Protein AF-A0A973ML28-F1 (afdb_monomer_lite)

pLDDT: mean 75.56, std 15.88, range [33.5, 93.19]

Sequence (252 aa):
MPGTVGDGTNKPPRTLAEKLSRLREERAPEGGKVPSWEALAKEITEKTGVAISSAYLWELGTGRPGTNVSLNHLKAFSKFFGRRVSYFAEDEVAFEDDAQAQLALLEQLRRLGVRHIRLENVEGDASPETVTDLLGRLQTLDILRDADVREVALQVTRLTAEQRVALGNIARSPSLLDALPRTAGLLEAAAGLTDEQITSATRALGQVDVLEALQDEGVSQIARQCLELLPSSREAVLSMIGQLGRLEAGKA

Radius of gyration: 35.39 Å; chains: 1; bounding box: 100×53×95 Å

Secondary structure (DSSP, 8-state):
----------PPP-SHHHHHHHHHHTT--TTSPPPPHHHHHHHHHHHH-----HHHHHHHHHT-TT----HHHHHHHHHHHT--HHHH--TTHHHHHHHHHHHHHHHHHHHTTGGGS--TT--SS--HHHHHHHHHHHHHHHHTTSHHHHHHHHHHHTS-HHHHHHHHHHHT-HHHHHHHHHHHHHHHHHTT--HHHHHHHHHHHT-HHHHHHTT-HHHHHHHHHHHHS-HHHHHHHHHHHHHHHHHHHTT-

Foldseek 3Di:
DDDDDDPDPPDPDQALLSLLLVLQVVPADVVHDRDQLQRVQVQLCVQLVDHDHSVLSVCSNVVPPPNADALSNLVSCCRRSVHDSVSNDPPPRVVVNVVVVVVVVVVVCVVVVVPPPPPVPDDDDCDPVNVVVVVVVVVVVVQVVDPVSVVVVVVLVVDDPVVNVVVVVCVVDPVSVVCCVVCVVVVVVVVPDDPVRVVVVVVLVVDPVSVVLCVDPVSVVVVVVLVVDDPVVNVVVVVVVVVVVVVVVVVD

Structure (mmCIF, N/CA/C/O backbone):
data_AF-A0A973ML28-F1
#
_entry.id   AF-A0A973ML28-F1
#
loop_
_atom_site.group_PDB
_atom_site.id
_atom_site.type_symbol
_atom_site.label_atom_id
_atom_site.label_alt_id
_atom_site.label_comp_id
_atom_site.label_asym_id
_atom_site.label_entity_id
_atom_site.label_seq_id
_atom_site.pdbx_PDB_ins_code
_atom_site.Cartn_x
_atom_site.Cartn_y
_atom_site.Cartn_z
_atom_site.occupancy
_atom_site.B_iso_or_equiv
_atom_site.auth_seq_id
_atom_site.auth_comp_id
_atom_site.auth_asym_id
_atom_site.auth_atom_id
_atom_site.pdbx_PDB_model_num
ATOM 1 N N . MET A 1 1 ? 68.289 -20.020 -21.383 1.00 38.03 1 MET A N 1
ATOM 2 C CA . MET A 1 1 ? 67.788 -18.681 -21.011 1.00 38.03 1 MET A CA 1
ATOM 3 C C . MET A 1 1 ? 66.347 -18.572 -21.496 1.00 38.03 1 MET A C 1
ATOM 5 O O . MET A 1 1 ? 66.160 -18.552 -22.706 1.00 38.03 1 MET A O 1
ATOM 9 N N . PRO A 1 2 ? 65.349 -18.631 -20.600 1.00 43.75 2 PRO A N 1
ATOM 10 C CA . PRO A 1 2 ? 63.942 -18.393 -20.919 1.00 43.75 2 PRO A CA 1
ATOM 11 C C . PRO A 1 2 ? 63.498 -16.961 -20.546 1.00 43.75 2 PRO A C 1
ATOM 13 O O . PRO A 1 2 ? 64.091 -16.343 -19.666 1.00 43.75 2 PRO A O 1
ATOM 16 N N . GLY A 1 3 ? 62.434 -16.479 -21.196 1.00 33.50 3 GLY A N 1
ATOM 17 C CA . GLY A 1 3 ? 61.655 -15.275 -20.848 1.00 33.50 3 GLY A CA 1
ATOM 18 C C . GLY A 1 3 ? 60.951 -14.706 -22.096 1.00 33.50 3 GLY A C 1
ATOM 19 O O . GLY A 1 3 ? 61.627 -14.120 -22.931 1.00 33.50 3 GLY A O 1
ATOM 20 N N . THR A 1 4 ? 59.702 -15.074 -22.441 1.00 41.06 4 THR A N 1
ATOM 21 C CA . THR A 1 4 ? 58.399 -14.482 -22.004 1.00 41.06 4 THR A CA 1
ATOM 22 C C . THR A 1 4 ? 58.415 -12.946 -22.073 1.00 41.06 4 THR A C 1
ATOM 24 O O . THR A 1 4 ? 59.258 -12.348 -21.420 1.00 41.06 4 THR A O 1
ATOM 27 N N . VAL A 1 5 ? 57.582 -12.219 -22.831 1.00 42.94 5 VAL A N 1
ATOM 28 C CA . VAL A 1 5 ? 56.113 -11.988 -22.762 1.00 42.94 5 VAL A CA 1
ATOM 29 C C . VAL A 1 5 ? 55.816 -11.068 -23.985 1.00 42.94 5 VAL A C 1
ATOM 31 O O . VAL A 1 5 ? 56.618 -10.186 -24.257 1.00 42.94 5 VAL A O 1
ATOM 34 N N . GLY A 1 6 ? 54.831 -11.262 -24.871 1.00 39.09 6 GLY A N 1
ATOM 35 C CA . GLY A 1 6 ? 53.390 -11.161 -24.621 1.00 39.09 6 GLY A CA 1
ATOM 36 C C . GLY A 1 6 ? 52.891 -9.702 -24.618 1.00 39.09 6 GLY A C 1
ATOM 37 O O . GLY A 1 6 ? 52.378 -9.261 -23.598 1.00 39.09 6 GLY A O 1
ATOM 38 N N . ASP A 1 7 ? 53.037 -8.943 -25.714 1.00 35.22 7 ASP A N 1
ATOM 39 C CA . ASP A 1 7 ? 52.462 -7.586 -25.827 1.00 35.22 7 ASP A CA 1
ATOM 40 C C . ASP A 1 7 ? 50.968 -7.659 -26.198 1.00 35.22 7 ASP A C 1
ATOM 42 O O . ASP A 1 7 ? 50.555 -7.532 -27.351 1.00 35.22 7 ASP A O 1
ATOM 46 N N . GLY A 1 8 ? 50.155 -7.987 -25.192 1.00 38.31 8 GLY A N 1
ATOM 47 C CA . GLY A 1 8 ? 48.700 -7.928 -25.240 1.00 38.31 8 GLY A CA 1
ATOM 48 C C . GLY A 1 8 ? 48.227 -6.525 -24.882 1.00 38.31 8 GLY A C 1
ATOM 49 O O . GLY A 1 8 ? 48.130 -6.165 -23.709 1.00 38.31 8 GLY A O 1
ATOM 50 N N . THR A 1 9 ? 47.895 -5.738 -25.900 1.00 37.28 9 THR A N 1
ATOM 51 C CA . THR A 1 9 ? 47.249 -4.432 -25.761 1.00 37.28 9 THR A CA 1
ATOM 52 C C . THR A 1 9 ? 45.855 -4.584 -25.135 1.00 37.28 9 THR A C 1
ATOM 54 O O . THR A 1 9 ? 44.852 -4.781 -25.812 1.00 37.28 9 THR A O 1
ATOM 57 N N . ASN A 1 10 ? 45.768 -4.478 -23.808 1.00 41.12 10 ASN A N 1
ATOM 58 C CA . ASN A 1 10 ? 44.505 -4.466 -23.068 1.00 41.12 10 ASN A CA 1
ATOM 59 C C . ASN A 1 10 ? 43.784 -3.112 -23.239 1.00 41.12 10 ASN A C 1
ATOM 61 O O . ASN A 1 10 ? 43.724 -2.296 -22.318 1.00 41.12 10 ASN A O 1
ATOM 65 N N . LYS A 1 11 ? 43.267 -2.839 -24.444 1.00 43.50 11 LYS A N 1
ATOM 66 C CA . LYS A 1 11 ? 42.270 -1.784 -24.670 1.00 43.50 11 LYS A CA 1
ATOM 67 C C . LYS A 1 11 ? 40.879 -2.376 -24.400 1.00 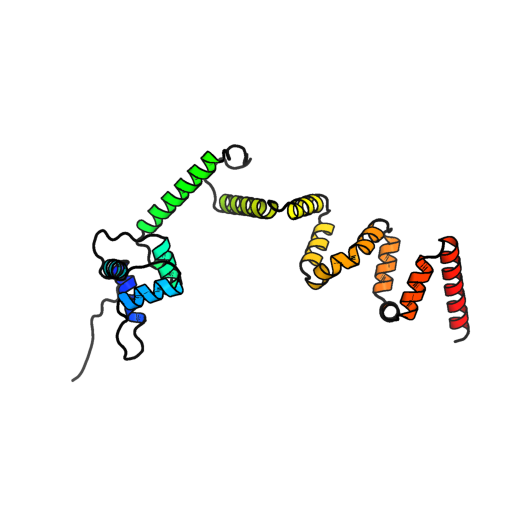43.50 11 LYS A C 1
ATOM 69 O O . LYS A 1 11 ? 40.589 -3.458 -24.907 1.00 43.50 11 LYS A O 1
ATOM 74 N N . PRO A 1 12 ? 40.006 -1.705 -23.626 1.00 47.81 12 PRO A N 1
ATOM 75 C CA . PRO A 1 12 ? 38.639 -2.179 -23.443 1.00 47.81 12 PRO A CA 1
ATOM 76 C C . PRO A 1 12 ? 37.923 -2.244 -24.806 1.00 47.81 12 PRO A C 1
ATOM 78 O O . PRO A 1 12 ? 38.108 -1.322 -25.609 1.00 47.81 12 PRO A O 1
ATOM 81 N N . PRO A 1 13 ? 37.130 -3.302 -25.075 1.00 54.34 13 PRO A N 1
ATOM 82 C CA . PRO A 1 13 ? 36.414 -3.462 -26.339 1.00 54.34 13 PRO A CA 1
ATOM 83 C C . PRO A 1 13 ? 35.467 -2.275 -26.545 1.00 54.34 13 PRO A C 1
ATOM 85 O O . PRO A 1 13 ? 34.675 -1.946 -25.657 1.00 54.34 13 PRO A O 1
ATOM 88 N N . ARG A 1 14 ? 35.592 -1.600 -27.689 1.00 68.00 14 ARG A N 1
ATOM 89 C CA . ARG A 1 14 ? 34.882 -0.350 -27.987 1.00 68.00 14 ARG A CA 1
ATOM 90 C C . ARG A 1 14 ? 33.576 -0.609 -28.728 1.00 68.00 14 ARG A C 1
ATOM 92 O O . ARG A 1 14 ? 32.589 0.050 -28.419 1.00 68.00 14 ARG A O 1
ATOM 99 N N . THR A 1 15 ? 33.553 -1.585 -29.632 1.00 80.88 15 THR A N 1
ATOM 100 C CA . THR A 1 15 ? 32.380 -1.871 -30.479 1.00 80.88 15 THR A CA 1
ATOM 101 C C . THR A 1 15 ? 31.481 -2.952 -29.885 1.00 80.88 15 THR A C 1
ATOM 103 O O . THR A 1 15 ? 31.921 -3.785 -29.083 1.00 80.88 15 THR A O 1
ATOM 106 N N . LEU A 1 16 ? 30.207 -2.976 -30.284 1.00 83.94 16 LEU A N 1
ATOM 107 C CA . LEU A 1 16 ? 29.268 -4.032 -29.894 1.00 83.94 16 LEU A CA 1
ATOM 108 C C . LEU A 1 16 ? 29.779 -5.425 -30.298 1.00 83.94 16 LEU A C 1
ATOM 110 O O . LEU A 1 16 ? 29.669 -6.374 -29.520 1.00 83.94 16 LEU A O 1
ATOM 114 N N . ALA A 1 17 ? 30.398 -5.533 -31.473 1.00 86.94 17 ALA A N 1
ATOM 115 C CA . ALA A 1 17 ? 30.975 -6.773 -31.984 1.00 86.94 17 ALA A CA 1
ATOM 116 C C . ALA A 1 17 ? 32.081 -7.329 -31.076 1.00 86.94 17 ALA A C 1
ATOM 118 O O . ALA A 1 17 ? 32.065 -8.509 -30.712 1.00 86.94 17 ALA A O 1
ATOM 119 N N . GLU A 1 18 ? 33.009 -6.470 -30.647 1.00 84.31 18 GLU A N 1
ATOM 120 C CA . GLU A 1 18 ? 34.095 -6.844 -29.735 1.00 84.31 18 GLU A CA 1
ATOM 121 C C . GLU A 1 18 ? 33.555 -7.254 -28.357 1.00 84.31 18 GLU A C 1
ATOM 123 O O . GLU A 1 18 ? 34.006 -8.241 -27.772 1.00 84.31 18 GLU A O 1
ATOM 128 N N . LYS A 1 19 ? 32.547 -6.533 -27.849 1.00 87.19 19 LYS A N 1
ATOM 129 C CA . LYS A 1 19 ? 31.897 -6.828 -26.564 1.00 87.19 19 LYS A CA 1
ATOM 130 C C . LYS A 1 19 ? 31.170 -8.177 -26.590 1.00 87.19 19 LYS A C 1
ATOM 132 O O . LYS A 1 19 ? 31.326 -8.970 -25.662 1.00 87.19 19 LYS A O 1
ATOM 137 N N . LEU A 1 20 ? 30.408 -8.465 -27.648 1.00 89.69 20 LEU A N 1
ATOM 138 C CA . LEU A 1 20 ? 29.700 -9.740 -27.812 1.00 89.69 20 LEU A CA 1
ATOM 139 C C . LEU A 1 20 ? 30.666 -10.910 -28.012 1.00 89.69 20 LEU A C 1
ATOM 141 O O . LEU A 1 20 ? 30.481 -11.965 -27.405 1.00 89.69 20 LEU A O 1
ATOM 145 N N . SER A 1 21 ? 31.712 -10.721 -28.819 1.00 88.56 21 SER A N 1
ATOM 146 C CA . SER A 1 21 ? 32.740 -11.742 -29.040 1.00 88.56 21 SER A CA 1
ATOM 147 C C . SER A 1 21 ? 33.460 -12.104 -27.744 1.00 88.56 21 SER A C 1
ATOM 149 O O . SER A 1 21 ? 33.555 -13.287 -27.416 1.00 88.56 21 SER A O 1
ATOM 151 N N . ARG A 1 22 ? 33.846 -11.103 -26.943 1.00 86.69 22 ARG A N 1
ATOM 152 C CA . ARG A 1 22 ? 34.451 -11.315 -25.624 1.00 86.69 22 ARG A CA 1
ATOM 153 C C . ARG A 1 22 ? 33.512 -12.033 -24.654 1.00 86.69 22 ARG A C 1
ATOM 155 O O . ARG A 1 22 ? 33.917 -12.987 -24.001 1.00 86.69 22 ARG A O 1
ATOM 162 N N . LEU A 1 23 ? 32.253 -11.604 -24.554 1.00 89.31 23 LEU A N 1
ATOM 163 C CA . LEU A 1 23 ? 31.281 -12.240 -23.654 1.00 89.31 23 LEU A CA 1
ATOM 164 C C . LEU A 1 23 ? 30.992 -13.696 -24.035 1.00 89.31 23 LEU A C 1
ATOM 166 O O . LEU A 1 23 ? 30.713 -14.519 -23.166 1.00 89.31 23 LEU A O 1
ATOM 170 N N . ARG A 1 24 ? 31.067 -14.027 -25.326 1.00 90.19 24 ARG A N 1
ATOM 171 C CA . ARG A 1 24 ? 30.982 -15.407 -25.807 1.00 90.19 24 ARG A CA 1
ATOM 172 C C . ARG A 1 24 ? 32.209 -16.226 -25.392 1.00 90.19 24 ARG A C 1
ATOM 174 O O . ARG A 1 24 ? 32.048 -17.372 -24.985 1.00 90.19 24 ARG A O 1
ATOM 181 N N . GLU A 1 25 ? 33.407 -15.652 -25.467 1.00 87.69 25 GLU A N 1
ATOM 182 C CA . GLU A 1 25 ? 34.655 -16.298 -25.030 1.00 87.69 25 GLU A CA 1
ATOM 183 C C . GLU A 1 25 ? 34.690 -16.543 -23.516 1.00 87.69 25 GLU A C 1
ATOM 185 O O . GLU A 1 25 ? 35.047 -17.638 -23.091 1.00 87.69 25 GLU A O 1
ATOM 190 N N . GLU A 1 26 ? 34.223 -15.586 -22.706 1.00 87.12 26 GLU A N 1
ATOM 191 C CA . GLU A 1 26 ? 34.094 -15.719 -21.242 1.00 87.12 26 GLU A CA 1
ATOM 192 C C . GLU A 1 26 ? 33.168 -16.879 -20.819 1.00 87.12 26 GLU A C 1
ATOM 194 O O . GLU A 1 26 ? 33.202 -17.315 -19.670 1.00 87.12 26 GLU A O 1
ATOM 199 N N . ARG A 1 27 ? 32.338 -17.394 -21.737 1.00 83.50 27 ARG A N 1
ATOM 200 C CA . ARG A 1 27 ? 31.455 -18.545 -21.505 1.00 83.50 27 ARG A CA 1
ATOM 201 C C . ARG A 1 27 ? 32.030 -19.885 -21.951 1.00 83.50 27 ARG A C 1
ATOM 203 O O . ARG A 1 27 ? 31.319 -20.887 -21.884 1.00 83.50 27 ARG A O 1
ATOM 210 N N . ALA A 1 28 ? 33.284 -19.937 -22.391 1.00 80.25 28 ALA A N 1
ATOM 211 C CA . ALA A 1 28 ? 33.949 -21.212 -22.605 1.00 80.25 28 ALA A CA 1
ATOM 212 C C . ALA A 1 28 ? 34.070 -21.964 -21.260 1.00 80.25 28 ALA A C 1
ATOM 214 O O . ALA A 1 28 ? 34.611 -21.408 -20.303 1.00 80.25 28 ALA A O 1
ATOM 215 N N . PRO A 1 29 ? 33.574 -23.211 -21.150 1.00 73.50 29 PRO A N 1
ATOM 216 C CA . PRO A 1 29 ? 33.825 -24.026 -19.965 1.00 73.50 29 PRO A CA 1
ATOM 217 C C . PRO A 1 29 ? 35.332 -24.298 -19.830 1.00 73.50 29 PRO A C 1
ATOM 219 O O . PRO A 1 29 ? 36.033 -24.342 -20.842 1.00 73.50 29 PRO A O 1
ATOM 222 N N . GLU A 1 30 ? 35.846 -24.480 -18.608 1.00 6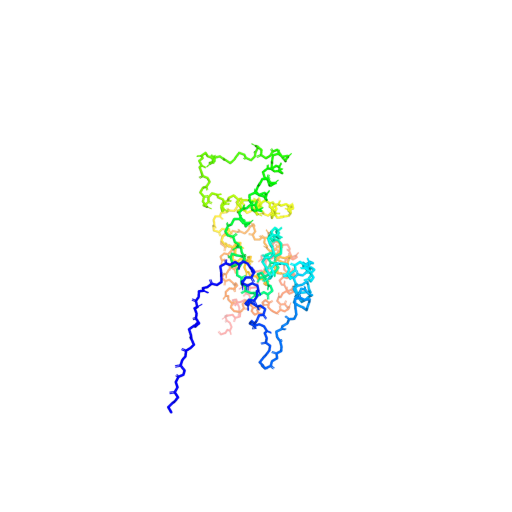4.75 30 GLU A N 1
ATOM 223 C CA . GLU A 1 30 ? 37.278 -24.740 -18.381 1.00 64.75 30 GLU A CA 1
ATOM 224 C C . GLU A 1 30 ? 37.754 -25.941 -19.221 1.00 64.75 30 GLU A C 1
ATOM 226 O O . GLU A 1 30 ? 37.281 -27.064 -19.057 1.00 64.75 30 GLU A O 1
ATOM 231 N N . GLY A 1 31 ? 38.659 -25.690 -20.175 1.00 63.94 31 GLY A N 1
ATOM 232 C CA . GLY A 1 31 ? 39.169 -26.702 -21.114 1.00 63.94 31 GLY A CA 1
ATOM 233 C C . GLY A 1 31 ? 38.238 -27.067 -22.284 1.00 63.94 31 GLY A C 1
ATOM 234 O O . GLY A 1 31 ? 38.564 -27.965 -23.061 1.00 63.94 31 GLY A O 1
ATOM 235 N N . GLY A 1 32 ? 37.094 -26.396 -22.436 1.00 73.56 32 GLY A N 1
ATOM 236 C CA . GLY A 1 32 ? 36.114 -26.633 -23.497 1.00 73.56 32 GLY A CA 1
ATOM 237 C C . GLY A 1 32 ? 36.162 -25.626 -24.651 1.00 73.56 32 GLY A C 1
ATOM 238 O O . GLY A 1 32 ? 36.913 -24.654 -24.650 1.00 73.56 32 GLY A O 1
ATOM 239 N N . LYS A 1 33 ? 35.342 -25.873 -25.681 1.00 80.50 33 LYS A N 1
ATOM 240 C CA . LYS A 1 33 ? 35.231 -24.991 -26.853 1.00 80.50 33 LYS A CA 1
ATOM 241 C C . LYS A 1 33 ? 34.301 -23.811 -26.564 1.00 80.50 33 LYS A C 1
ATOM 243 O O . LYS A 1 33 ? 33.260 -23.985 -25.934 1.00 80.50 33 LYS A O 1
ATOM 248 N N . VAL A 1 34 ? 34.654 -22.639 -27.095 1.00 84.44 34 VAL A N 1
ATOM 249 C CA . VAL A 1 34 ? 33.789 -21.449 -27.111 1.00 84.44 34 VAL A CA 1
ATOM 250 C C . VAL A 1 34 ? 32.440 -21.805 -27.762 1.00 84.44 34 VAL A C 1
ATOM 252 O O . VAL A 1 34 ? 32.443 -22.450 -28.818 1.00 84.44 34 VAL A O 1
ATOM 255 N N . PRO A 1 35 ? 31.293 -21.402 -27.179 1.00 86.31 35 PRO A N 1
ATOM 256 C CA . PRO A 1 35 ? 29.980 -21.644 -27.770 1.00 86.31 35 PRO A CA 1
ATOM 257 C C . PRO A 1 35 ? 29.879 -21.105 -29.202 1.00 86.31 35 PRO A C 1
ATOM 259 O O . PRO A 1 35 ? 30.359 -20.009 -29.507 1.00 86.31 35 PRO A O 1
ATOM 262 N N . SER A 1 36 ? 29.222 -21.852 -30.093 1.00 89.81 36 SER A N 1
ATOM 263 C CA . SER A 1 36 ? 28.907 -21.337 -31.427 1.00 89.81 36 SER A CA 1
ATOM 264 C C . SER A 1 36 ? 27.904 -20.183 -31.324 1.00 89.81 36 SER A C 1
ATOM 266 O O . SER A 1 36 ? 27.119 -20.102 -30.378 1.00 89.81 36 SER A O 1
ATOM 268 N N . TRP A 1 37 ? 27.900 -19.287 -32.314 1.00 89.81 37 TRP A N 1
ATOM 269 C CA . TRP A 1 37 ? 26.904 -18.210 -32.382 1.00 89.81 37 TRP A CA 1
ATOM 270 C C . TRP A 1 37 ? 25.470 -18.744 -32.446 1.00 89.81 37 TRP A C 1
ATOM 272 O O . TRP A 1 37 ? 24.563 -18.140 -31.889 1.00 89.81 37 TRP A O 1
ATOM 282 N N . GLU A 1 38 ? 25.279 -19.907 -33.066 1.00 90.44 38 GLU A N 1
ATOM 283 C CA . GLU A 1 38 ? 23.995 -20.603 -33.107 1.00 90.44 38 GLU A CA 1
ATOM 284 C C . GLU A 1 38 ? 23.547 -21.080 -31.724 1.00 90.44 38 GLU A C 1
ATOM 286 O O . GLU A 1 38 ? 22.422 -20.799 -31.310 1.00 90.44 38 GLU A O 1
ATOM 291 N N . ALA A 1 39 ? 24.434 -21.752 -30.984 1.00 90.62 39 ALA A N 1
ATOM 292 C CA . ALA A 1 39 ? 24.132 -22.206 -29.631 1.00 90.62 39 ALA A CA 1
ATOM 293 C C . ALA A 1 39 ? 23.816 -21.019 -28.711 1.00 90.62 39 ALA A C 1
ATOM 295 O O . ALA A 1 39 ? 22.846 -21.056 -27.957 1.00 90.62 39 ALA A O 1
ATOM 296 N N . LEU A 1 40 ? 24.587 -19.936 -28.836 1.00 91.94 40 LEU A N 1
ATOM 297 C CA . LEU A 1 40 ? 24.399 -18.720 -28.055 1.00 91.94 40 LEU A CA 1
ATOM 298 C C . LEU A 1 40 ? 23.073 -18.011 -28.380 1.00 91.94 40 LEU A C 1
ATOM 300 O O . LEU A 1 40 ? 22.362 -17.604 -27.466 1.00 91.94 40 LEU A O 1
ATOM 304 N N . ALA A 1 41 ? 22.707 -17.888 -29.660 1.00 93.19 41 ALA A N 1
ATOM 305 C CA . ALA A 1 41 ? 21.448 -17.264 -30.078 1.00 93.19 41 ALA A CA 1
ATOM 306 C C . ALA A 1 41 ? 20.226 -18.027 -29.547 1.00 93.19 41 ALA A C 1
ATOM 308 O O . ALA A 1 41 ? 19.272 -17.418 -29.047 1.00 93.19 41 ALA A O 1
ATOM 309 N N . LYS A 1 42 ? 20.287 -19.363 -29.595 1.00 92.75 42 LYS A N 1
ATOM 310 C CA . LYS A 1 42 ? 19.259 -20.236 -29.026 1.00 92.75 42 LYS A CA 1
ATOM 311 C C . LYS A 1 42 ? 19.140 -20.040 -27.514 1.00 92.75 42 LYS A C 1
ATOM 313 O O . LYS A 1 42 ? 18.042 -19.803 -27.021 1.00 92.75 42 LYS A O 1
ATOM 318 N N . GLU A 1 43 ? 20.260 -20.044 -26.796 1.00 93.06 43 GLU A N 1
ATOM 319 C CA . GLU A 1 43 ? 20.264 -19.894 -25.338 1.00 93.06 43 GLU A CA 1
ATOM 320 C C . GLU A 1 43 ? 19.747 -18.515 -24.886 1.00 93.06 43 GLU A C 1
ATOM 322 O O . GLU A 1 43 ? 19.000 -18.411 -23.909 1.00 93.06 43 GLU A O 1
ATOM 327 N N . ILE A 1 44 ? 20.101 -17.444 -25.610 1.00 93.00 44 ILE A N 1
ATOM 328 C CA . ILE A 1 44 ? 19.573 -16.100 -25.340 1.00 93.00 44 ILE A CA 1
ATOM 329 C C . ILE A 1 44 ? 18.061 -16.081 -25.562 1.00 93.00 44 ILE A C 1
ATOM 331 O O . ILE A 1 44 ? 17.332 -15.568 -24.710 1.00 93.00 44 ILE A O 1
ATOM 335 N N . THR A 1 45 ? 17.582 -16.664 -26.662 1.00 92.00 45 THR A N 1
ATOM 336 C CA . THR A 1 45 ? 16.146 -16.730 -26.967 1.00 92.00 45 THR A CA 1
ATOM 337 C C . THR A 1 45 ? 15.384 -17.484 -25.877 1.00 92.00 45 THR A C 1
ATOM 339 O O . THR A 1 45 ? 14.389 -16.975 -25.364 1.00 92.00 45 THR A O 1
ATOM 342 N N . GLU A 1 46 ? 15.886 -18.641 -25.445 1.00 91.88 46 GLU A N 1
ATOM 343 C CA . GLU A 1 46 ? 15.264 -19.467 -24.402 1.00 91.88 46 GLU A CA 1
ATOM 344 C C . GLU A 1 46 ? 15.210 -18.761 -23.037 1.00 91.88 46 GLU A C 1
ATOM 346 O O . GLU A 1 46 ? 14.186 -18.807 -22.356 1.00 91.88 46 GLU A O 1
ATOM 351 N N . LYS A 1 47 ? 16.279 -18.062 -22.630 1.00 90.44 47 LYS A N 1
ATOM 352 C CA . LYS A 1 47 ? 16.336 -17.394 -21.313 1.00 90.44 47 LYS A CA 1
ATOM 353 C C . LYS A 1 47 ? 15.634 -16.038 -21.265 1.00 90.44 47 LYS A C 1
ATOM 355 O O . LYS A 1 47 ? 15.226 -15.582 -20.192 1.00 90.44 47 LYS A O 1
ATOM 360 N N . THR A 1 48 ? 15.549 -15.341 -22.394 1.00 90.12 48 THR A N 1
ATOM 361 C CA . THR A 1 48 ? 15.028 -13.966 -22.435 1.00 90.12 48 THR A CA 1
ATOM 362 C C . THR A 1 48 ? 13.625 -13.877 -23.020 1.00 90.12 48 THR A C 1
ATOM 364 O O . THR A 1 48 ? 12.926 -12.917 -22.702 1.00 90.12 48 THR A O 1
ATOM 367 N N . GLY A 1 49 ? 13.204 -14.864 -23.817 1.00 88.25 49 GLY A N 1
ATOM 368 C CA . GLY A 1 49 ? 11.950 -14.846 -24.573 1.00 88.25 49 GLY A CA 1
ATOM 369 C C . GLY A 1 49 ? 11.994 -13.963 -25.827 1.00 88.25 49 GLY A C 1
ATOM 370 O O . GLY A 1 49 ? 10.988 -13.849 -26.522 1.00 88.25 49 GLY A O 1
ATOM 371 N N . VAL A 1 50 ? 13.135 -13.333 -26.131 1.00 89.31 50 VAL A N 1
ATOM 372 C CA . VAL A 1 50 ? 13.314 -12.477 -27.312 1.00 89.31 50 VAL A CA 1
ATOM 373 C C . VAL A 1 50 ? 13.942 -13.299 -28.431 1.00 89.31 50 VAL A C 1
ATOM 375 O O . VAL A 1 50 ? 15.039 -13.823 -28.265 1.00 89.31 50 VAL A O 1
ATOM 378 N N . ALA A 1 51 ? 13.264 -13.400 -29.575 1.00 88.31 51 ALA A N 1
ATOM 379 C CA . ALA A 1 51 ? 13.754 -14.162 -30.721 1.00 88.31 51 ALA A CA 1
ATOM 380 C C . ALA A 1 51 ? 15.013 -13.523 -31.333 1.00 88.31 51 ALA A C 1
ATOM 382 O O . ALA A 1 51 ? 14.988 -12.374 -31.785 1.00 88.31 51 ALA A O 1
ATOM 383 N N . ILE A 1 52 ? 16.106 -14.290 -31.371 1.00 89.88 52 ILE A N 1
ATOM 384 C CA . ILE A 1 52 ? 17.387 -13.900 -31.971 1.00 89.88 52 ILE A CA 1
ATOM 385 C C . ILE A 1 52 ? 17.834 -15.011 -32.917 1.00 89.88 52 ILE A C 1
ATOM 387 O O . ILE A 1 52 ? 18.018 -16.152 -32.498 1.00 89.88 52 ILE A O 1
ATOM 391 N N . SER A 1 53 ? 18.010 -14.689 -34.202 1.00 89.69 53 SER A N 1
ATOM 392 C CA . SER A 1 53 ? 18.488 -15.666 -35.183 1.00 89.69 53 SER A CA 1
ATOM 393 C C . SER A 1 53 ? 20.008 -15.837 -35.111 1.00 89.69 53 SER A C 1
ATOM 395 O O . SER A 1 53 ? 20.750 -14.901 -34.802 1.00 89.69 53 SER A O 1
ATOM 397 N N . SER A 1 54 ? 20.487 -17.039 -35.437 1.00 88.69 54 SER A N 1
ATOM 398 C CA . SER A 1 54 ? 21.918 -17.372 -35.426 1.00 88.69 54 SER A CA 1
ATOM 399 C C . SER A 1 54 ? 22.728 -16.519 -36.406 1.00 88.69 54 SER A C 1
ATOM 401 O O . SER A 1 54 ? 23.839 -16.102 -36.086 1.00 88.69 54 SER A O 1
ATOM 403 N N . ALA A 1 55 ? 22.158 -16.226 -37.582 1.00 87.81 55 ALA A N 1
ATOM 404 C CA . ALA A 1 55 ? 22.771 -15.356 -38.584 1.00 87.81 55 ALA A CA 1
ATOM 405 C C . ALA A 1 55 ? 22.887 -13.912 -38.076 1.00 87.81 55 ALA A C 1
ATOM 407 O O . ALA A 1 55 ? 23.959 -13.326 -38.159 1.00 87.81 55 ALA A O 1
ATOM 408 N N . TYR A 1 56 ? 21.827 -13.380 -37.465 1.00 87.81 56 TYR A N 1
ATOM 409 C CA . TYR A 1 56 ? 21.817 -12.023 -36.921 1.00 87.81 56 TYR A CA 1
ATOM 410 C C . TYR A 1 56 ? 22.838 -11.840 -35.791 1.00 87.81 56 TYR A C 1
ATOM 412 O O . TYR A 1 56 ? 23.604 -10.878 -35.788 1.00 87.81 56 TYR A O 1
ATOM 420 N N . LEU A 1 57 ? 22.918 -12.794 -34.855 1.00 90.38 57 LEU A N 1
ATOM 421 C CA . LEU A 1 57 ? 23.906 -12.724 -33.776 1.00 90.38 57 LEU A CA 1
ATOM 422 C C . LEU A 1 57 ? 25.348 -12.842 -34.299 1.00 90.38 57 LEU A C 1
ATOM 424 O O . LEU A 1 57 ? 26.246 -12.199 -33.759 1.00 90.38 57 LEU A O 1
ATOM 428 N N . TRP A 1 58 ? 25.573 -13.628 -35.356 1.00 91.38 58 TRP A N 1
ATOM 429 C CA . TRP A 1 58 ? 26.870 -13.696 -36.032 1.00 91.38 58 TRP A CA 1
ATOM 430 C C . TRP A 1 58 ? 27.229 -12.371 -36.717 1.00 91.38 58 TRP A C 1
ATOM 432 O O . TRP A 1 58 ? 28.366 -11.922 -36.594 1.00 91.38 58 TRP A O 1
ATOM 442 N N . GLU A 1 59 ? 26.280 -11.715 -37.389 1.00 88.12 59 GLU A N 1
ATOM 443 C CA . GLU A 1 59 ? 26.494 -10.407 -38.028 1.00 88.12 59 GLU A CA 1
ATOM 444 C C . GLU A 1 59 ? 26.838 -9.321 -37.002 1.00 88.12 59 GLU A C 1
ATOM 446 O O . GLU A 1 59 ? 27.792 -8.567 -37.204 1.00 88.12 59 GLU A O 1
ATOM 451 N N . LEU A 1 60 ? 26.141 -9.311 -35.859 1.00 88.25 60 LEU A N 1
ATOM 452 C CA . LEU A 1 60 ? 26.462 -8.432 -34.732 1.00 88.25 60 LEU A CA 1
ATOM 453 C C . LEU A 1 60 ? 27.843 -8.745 -34.147 1.00 88.25 60 LEU A C 1
ATOM 455 O O . LEU A 1 60 ? 28.640 -7.840 -33.924 1.00 88.25 60 LEU A O 1
ATOM 459 N N . GLY A 1 61 ? 28.148 -10.024 -33.921 1.00 85.75 61 GLY A N 1
ATOM 460 C CA . GLY A 1 61 ? 29.413 -10.470 -33.335 1.00 85.75 61 GLY A CA 1
ATOM 461 C C . GLY A 1 61 ? 30.634 -10.290 -34.240 1.00 85.75 61 GLY A C 1
ATOM 462 O O . GLY A 1 61 ? 31.749 -10.172 -33.740 1.00 85.75 61 GLY A O 1
ATOM 463 N N . THR A 1 62 ? 30.438 -10.241 -35.559 1.00 84.38 62 THR A N 1
ATOM 464 C CA . THR A 1 62 ? 31.502 -9.992 -36.550 1.00 84.38 62 THR A CA 1
ATOM 465 C C . THR A 1 62 ? 31.618 -8.525 -36.958 1.00 84.38 62 THR A C 1
ATOM 467 O O . THR A 1 62 ? 32.537 -8.176 -37.696 1.00 84.38 62 THR A O 1
ATOM 470 N N . GLY A 1 63 ? 30.726 -7.660 -36.466 1.00 81.12 63 GLY A N 1
ATOM 471 C CA . GLY A 1 63 ? 30.752 -6.229 -36.762 1.00 81.12 63 GLY A CA 1
ATOM 472 C C . GLY A 1 63 ? 30.424 -5.923 -38.218 1.00 81.12 63 GLY A C 1
ATOM 473 O O . GLY A 1 63 ? 30.998 -5.001 -38.798 1.00 81.12 63 GLY A O 1
ATOM 474 N N . ARG A 1 64 ? 29.529 -6.708 -38.833 1.00 79.56 64 ARG A N 1
ATOM 475 C CA . ARG A 1 64 ? 29.122 -6.495 -40.222 1.00 79.56 64 ARG A CA 1
ATOM 476 C C . ARG A 1 64 ? 28.481 -5.101 -40.359 1.00 79.56 64 ARG A C 1
ATOM 478 O O . ARG A 1 64 ? 27.464 -4.850 -39.701 1.00 79.56 64 ARG A O 1
ATOM 485 N N . PRO A 1 65 ? 29.022 -4.209 -41.213 1.00 62.25 65 PRO A N 1
ATOM 486 C CA . PRO A 1 65 ? 28.491 -2.859 -41.378 1.00 62.25 65 PRO A CA 1
ATOM 487 C C . PRO A 1 65 ? 27.009 -2.872 -41.773 1.00 62.25 65 PRO A C 1
ATOM 489 O O . PRO A 1 65 ? 26.608 -3.660 -42.629 1.00 62.25 65 PRO A O 1
ATOM 492 N N . GLY A 1 66 ? 26.208 -1.994 -41.161 1.00 58.78 66 GLY A N 1
ATOM 493 C CA . GLY A 1 66 ? 24.771 -1.862 -41.440 1.00 58.78 66 GLY A CA 1
ATOM 494 C C . GLY A 1 66 ? 23.850 -2.798 -40.646 1.00 58.78 66 GLY A C 1
ATOM 495 O O . GLY A 1 66 ? 22.643 -2.795 -40.877 1.00 58.78 66 GLY A O 1
ATOM 496 N N . THR A 1 67 ? 24.382 -3.583 -39.705 1.00 69.88 67 THR A N 1
ATOM 497 C CA . THR A 1 67 ? 23.569 -4.439 -38.825 1.00 69.88 67 THR A CA 1
ATOM 498 C C . THR A 1 67 ? 23.033 -3.619 -37.651 1.00 69.88 67 THR A C 1
ATOM 500 O O . THR A 1 67 ? 23.773 -3.335 -36.712 1.00 69.88 67 THR A O 1
ATOM 503 N N . ASN A 1 68 ? 21.756 -3.228 -37.694 1.00 68.31 68 ASN A N 1
ATOM 504 C CA . ASN A 1 68 ? 21.136 -2.465 -36.608 1.00 68.31 68 ASN A CA 1
ATOM 505 C C . ASN A 1 68 ? 20.701 -3.379 -35.443 1.00 68.31 68 ASN A C 1
ATOM 507 O O . ASN A 1 68 ? 20.199 -4.490 -35.658 1.00 68.31 68 ASN A O 1
ATOM 511 N N . VAL A 1 69 ? 20.866 -2.906 -34.206 1.00 80.94 69 VAL A N 1
ATOM 512 C CA . VAL A 1 69 ? 20.459 -3.601 -32.980 1.00 80.94 69 VAL A CA 1
ATOM 513 C C . VAL A 1 69 ? 19.321 -2.865 -32.289 1.00 80.94 69 VAL A C 1
ATOM 515 O O . VAL A 1 69 ? 19.451 -1.702 -31.936 1.00 80.94 69 VAL A O 1
ATOM 518 N N . SER A 1 70 ? 18.195 -3.549 -32.072 1.00 81.06 70 SER A N 1
ATOM 519 C CA . SER A 1 70 ? 17.066 -2.932 -31.366 1.00 81.06 70 SER A CA 1
ATOM 520 C C . SER A 1 70 ? 17.312 -2.869 -29.859 1.00 81.06 70 SER A C 1
ATOM 522 O O . SER A 1 70 ? 17.965 -3.751 -29.284 1.00 81.06 70 SER A O 1
ATOM 524 N N . LEU A 1 71 ? 16.683 -1.911 -29.172 1.00 75.81 71 LEU A N 1
ATOM 525 C CA . LEU A 1 71 ? 16.695 -1.854 -27.707 1.00 75.81 71 LEU A CA 1
ATOM 526 C C . LEU A 1 71 ? 16.191 -3.154 -27.049 1.00 75.81 71 LEU A C 1
ATOM 528 O O . LEU A 1 71 ? 16.681 -3.546 -25.986 1.00 75.81 71 LEU A O 1
ATOM 532 N N . ASN A 1 72 ? 15.239 -3.857 -27.671 1.00 79.69 72 ASN A N 1
ATOM 533 C CA . ASN A 1 72 ? 14.744 -5.142 -27.168 1.00 79.69 72 ASN A CA 1
ATOM 534 C C . ASN A 1 72 ? 15.834 -6.223 -27.188 1.00 79.69 72 ASN A C 1
ATOM 536 O O . ASN A 1 72 ? 15.964 -6.981 -26.224 1.00 79.69 72 ASN A O 1
ATOM 540 N N . HIS A 1 73 ? 16.662 -6.259 -28.236 1.00 87.62 73 HIS A N 1
ATOM 541 C CA . HIS A 1 73 ? 17.818 -7.156 -28.308 1.00 87.62 73 HIS A CA 1
ATOM 542 C C . HIS A 1 73 ? 18.904 -6.760 -27.303 1.00 87.62 73 HIS A C 1
ATOM 544 O O . HIS A 1 73 ? 19.427 -7.628 -26.607 1.00 87.62 73 HIS A O 1
ATOM 550 N N . LEU A 1 74 ? 19.170 -5.462 -27.119 1.00 87.25 74 LEU A N 1
ATOM 551 C CA . LEU A 1 74 ? 20.108 -4.980 -26.095 1.00 87.25 74 LEU A CA 1
ATOM 552 C C . LEU A 1 74 ? 19.652 -5.337 -24.667 1.00 87.25 74 LEU A C 1
ATOM 554 O O . LEU A 1 74 ? 20.464 -5.752 -23.835 1.00 87.25 74 LEU A O 1
ATOM 558 N N . LYS A 1 75 ? 18.348 -5.236 -24.373 1.00 84.06 75 LYS A N 1
ATOM 559 C CA . LYS A 1 75 ? 17.751 -5.682 -23.100 1.00 84.06 75 LYS A CA 1
ATOM 560 C C . LYS A 1 75 ? 17.867 -7.196 -22.916 1.00 84.06 75 LYS A C 1
ATOM 562 O O . LYS A 1 75 ? 18.167 -7.646 -21.808 1.00 84.06 75 LYS A O 1
ATOM 567 N N . ALA A 1 76 ? 17.683 -7.975 -23.982 1.00 89.00 76 ALA A N 1
ATOM 568 C CA . ALA A 1 76 ? 17.893 -9.420 -23.955 1.00 89.00 76 ALA A CA 1
ATOM 569 C C . ALA A 1 76 ? 19.358 -9.767 -23.637 1.00 89.00 76 ALA A C 1
ATOM 571 O O . ALA A 1 76 ? 19.614 -10.559 -22.729 1.00 89.00 76 ALA A O 1
ATOM 572 N N . PHE A 1 77 ? 20.326 -9.116 -24.289 1.00 91.19 77 PHE A N 1
ATOM 573 C CA . PHE A 1 77 ? 21.750 -9.296 -23.987 1.00 91.19 77 PHE A CA 1
ATOM 574 C C . PHE A 1 77 ? 22.084 -8.900 -22.544 1.00 91.19 77 PHE A C 1
ATOM 576 O O . PHE A 1 77 ? 22.739 -9.663 -21.836 1.00 91.19 77 PHE A O 1
ATOM 583 N N . SER A 1 78 ? 21.563 -7.767 -22.070 1.00 89.81 78 SER A N 1
ATOM 584 C CA . SER A 1 78 ? 21.682 -7.324 -20.675 1.00 89.81 78 SER A CA 1
ATOM 585 C C . SER A 1 78 ? 21.219 -8.395 -19.684 1.00 89.81 78 SER A C 1
ATOM 587 O O . SER A 1 78 ? 21.984 -8.804 -18.805 1.00 89.81 78 SER A O 1
ATOM 589 N N . LYS A 1 79 ? 20.008 -8.932 -19.883 1.00 89.62 79 LYS A N 1
ATOM 590 C CA . LYS A 1 79 ? 19.433 -9.991 -19.042 1.00 89.62 79 LYS A CA 1
ATOM 591 C C . LYS A 1 79 ? 20.241 -11.291 -19.106 1.00 89.62 79 LYS A C 1
ATOM 593 O O . LYS A 1 79 ? 20.446 -11.929 -18.079 1.00 89.62 79 LYS A O 1
ATOM 598 N N . PHE A 1 80 ? 20.708 -11.687 -20.288 1.00 92.25 80 PHE A N 1
ATOM 599 C CA . PHE A 1 80 ? 21.421 -12.951 -20.489 1.00 92.25 80 PHE A CA 1
ATOM 600 C C . PHE A 1 80 ? 22.870 -12.938 -19.966 1.00 92.25 80 PHE A C 1
ATOM 602 O O . PHE A 1 80 ? 23.353 -13.924 -19.396 1.00 92.25 80 PHE A O 1
ATOM 609 N N . PHE A 1 81 ? 23.587 -11.831 -20.158 1.00 89.75 81 PHE A N 1
ATOM 610 C CA . PHE A 1 81 ? 24.989 -11.689 -19.752 1.00 89.75 81 PHE A CA 1
ATOM 611 C C . PHE A 1 81 ? 25.160 -11.046 -18.369 1.00 89.75 81 PHE A C 1
ATOM 613 O O . PHE A 1 81 ? 26.270 -11.035 -17.838 1.00 89.75 81 PHE A O 1
ATOM 620 N N . GLY A 1 82 ? 24.089 -10.514 -17.770 1.00 86.38 82 GLY A N 1
ATOM 621 C CA . GLY A 1 82 ? 24.151 -9.843 -16.471 1.00 86.38 82 GLY A CA 1
ATOM 622 C C . GLY A 1 82 ? 25.009 -8.575 -16.515 1.00 86.38 82 GLY A C 1
ATOM 623 O O . GLY A 1 82 ? 25.824 -8.334 -15.624 1.00 86.38 82 GLY A O 1
ATOM 624 N N . ARG A 1 83 ? 24.892 -7.791 -17.592 1.00 88.50 83 ARG A N 1
ATOM 625 C CA . ARG A 1 83 ? 25.580 -6.500 -17.786 1.00 88.50 83 ARG A CA 1
ATOM 626 C C . ARG A 1 83 ? 24.533 -5.421 -18.051 1.00 88.50 83 ARG A C 1
ATOM 628 O O . ARG A 1 83 ? 23.478 -5.731 -18.582 1.00 88.50 83 ARG A O 1
ATOM 635 N N . ARG A 1 84 ? 24.801 -4.159 -17.699 1.00 79.31 84 ARG A N 1
ATOM 636 C CA . ARG A 1 84 ? 23.856 -3.052 -17.961 1.00 79.31 84 ARG A CA 1
ATOM 637 C C . ARG A 1 84 ? 23.641 -2.871 -19.469 1.00 79.31 84 ARG A C 1
ATOM 639 O O . ARG A 1 84 ? 24.565 -3.095 -20.239 1.00 79.31 84 ARG A O 1
ATOM 646 N N . VAL A 1 85 ? 22.463 -2.401 -19.890 1.00 80.62 85 VAL A N 1
ATOM 647 C CA . VAL A 1 85 ? 22.154 -2.125 -21.314 1.00 80.62 85 VAL A CA 1
ATOM 648 C C . VAL A 1 85 ? 23.173 -1.161 -21.939 1.00 80.62 85 VAL A C 1
ATOM 650 O O . VAL A 1 85 ? 23.626 -1.392 -23.056 1.00 80.62 85 VAL A O 1
ATOM 653 N N . SER A 1 86 ? 23.628 -0.161 -21.176 1.00 76.31 86 SER A N 1
ATOM 654 C CA . SER A 1 86 ? 24.677 0.786 -21.581 1.00 76.31 86 SER A CA 1
ATOM 655 C C . SER A 1 86 ? 26.030 0.138 -21.888 1.00 76.31 86 SER A C 1
ATOM 657 O O . SER A 1 86 ? 26.854 0.738 -22.563 1.00 76.31 86 SER A O 1
ATOM 659 N N . TYR A 1 87 ? 26.277 -1.091 -21.423 1.00 79.25 87 TYR A N 1
ATOM 660 C CA . TYR A 1 87 ? 27.463 -1.843 -21.823 1.00 79.25 87 TYR A CA 1
ATOM 661 C C . TYR A 1 87 ? 27.416 -2.174 -23.316 1.00 79.25 87 TYR A C 1
ATOM 663 O O . TYR A 1 87 ? 28.443 -2.093 -23.977 1.00 79.25 87 TYR A O 1
ATOM 671 N N . PHE A 1 88 ? 26.243 -2.525 -23.848 1.00 80.00 88 PHE A N 1
ATOM 672 C CA . PHE A 1 88 ? 26.063 -2.978 -25.230 1.00 80.00 88 PHE A CA 1
ATOM 673 C C . PHE A 1 88 ? 25.767 -1.845 -26.210 1.00 80.00 88 PHE A C 1
ATOM 675 O O . PHE A 1 88 ? 26.064 -1.991 -27.389 1.00 80.00 88 PHE A O 1
ATOM 682 N N . ALA A 1 89 ? 25.207 -0.733 -25.740 1.00 68.12 89 ALA A N 1
ATOM 683 C CA . ALA A 1 89 ? 25.005 0.435 -26.583 1.00 68.12 89 AL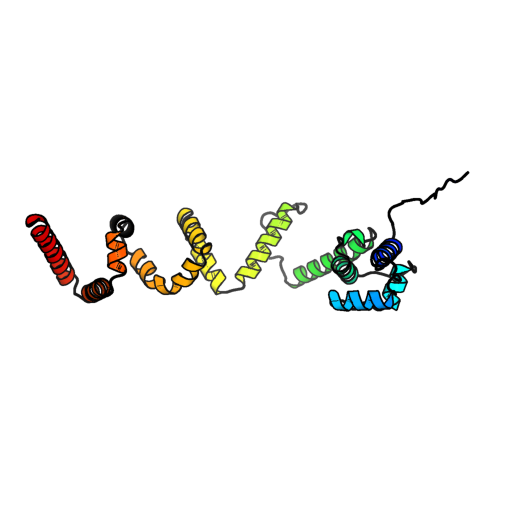A A CA 1
ATOM 684 C C . ALA A 1 89 ? 26.357 0.956 -27.110 1.00 68.12 89 ALA A C 1
ATOM 686 O O . ALA A 1 89 ? 27.318 1.117 -26.352 1.00 68.12 89 ALA A O 1
ATOM 687 N N . GLU A 1 90 ? 26.436 1.174 -28.420 1.00 62.38 90 GLU A N 1
ATOM 688 C CA . GLU A 1 90 ? 27.289 2.222 -28.978 1.00 62.38 90 GLU A CA 1
ATOM 689 C C . GLU A 1 90 ? 26.502 3.523 -28.782 1.00 62.38 90 GLU A C 1
ATOM 691 O O . GLU A 1 90 ? 25.284 3.515 -28.971 1.00 62.38 90 GLU A O 1
ATOM 696 N N . ASP A 1 91 ? 27.155 4.585 -28.305 1.00 51.94 91 ASP A N 1
ATOM 697 C CA . ASP A 1 91 ? 26.517 5.764 -27.689 1.00 51.94 91 ASP A CA 1
ATOM 698 C C . ASP A 1 91 ? 25.409 6.453 -28.535 1.00 51.94 91 ASP A C 1
ATOM 700 O O . ASP A 1 91 ? 24.636 7.232 -27.986 1.00 51.94 91 ASP A O 1
ATOM 704 N N . GLU A 1 92 ? 25.262 6.141 -29.830 1.00 50.00 92 GLU A N 1
ATOM 705 C CA . GLU A 1 92 ? 24.252 6.710 -30.742 1.00 50.00 92 GLU A CA 1
ATOM 706 C C . GLU A 1 92 ? 22.935 5.899 -30.848 1.00 50.00 92 GLU A C 1
ATOM 708 O O . GLU A 1 92 ? 21.853 6.483 -30.830 1.00 50.00 92 GLU A O 1
ATOM 713 N N . VAL A 1 93 ? 22.963 4.559 -30.883 1.00 49.88 93 VAL A N 1
ATOM 714 C CA . VAL A 1 93 ? 21.757 3.742 -31.196 1.00 49.88 93 VAL A CA 1
ATOM 715 C C . VAL A 1 93 ? 20.757 3.690 -30.033 1.00 49.88 93 VAL A C 1
ATOM 717 O O . VAL A 1 93 ? 19.544 3.678 -30.233 1.00 49.88 93 VAL A O 1
ATOM 720 N N . ALA A 1 94 ? 21.248 3.704 -28.789 1.00 47.28 94 ALA A N 1
ATOM 721 C CA . ALA A 1 94 ? 20.375 3.758 -27.614 1.00 47.28 94 ALA A CA 1
ATOM 722 C C . ALA A 1 94 ? 19.657 5.110 -27.467 1.00 47.28 94 ALA A C 1
ATOM 724 O O . ALA A 1 94 ? 18.631 5.176 -26.795 1.00 47.28 94 ALA A O 1
ATOM 725 N N . PHE A 1 95 ? 20.185 6.168 -28.089 1.00 45.88 95 PHE A N 1
ATOM 726 C CA . PHE A 1 95 ? 19.590 7.499 -28.069 1.00 45.88 95 PHE A CA 1
ATOM 727 C C . PHE A 1 95 ? 18.457 7.628 -29.101 1.00 45.88 95 PHE A C 1
ATOM 729 O O . PHE A 1 95 ? 17.413 8.195 -28.788 1.00 45.88 95 PHE A O 1
ATOM 736 N N . GLU A 1 96 ? 18.617 7.052 -30.298 1.00 49.66 96 GLU A N 1
ATOM 737 C CA . GLU A 1 96 ? 17.602 7.104 -31.365 1.00 49.66 96 GLU A CA 1
ATOM 738 C C . GLU A 1 96 ? 16.322 6.322 -31.020 1.00 49.66 96 GLU A C 1
ATOM 740 O O . GLU A 1 96 ? 15.219 6.856 -31.158 1.00 49.66 96 GLU A O 1
ATOM 745 N N . ASP A 1 97 ? 16.448 5.094 -30.500 1.00 51.88 97 ASP A N 1
ATOM 746 C CA . ASP A 1 97 ? 15.291 4.274 -30.098 1.00 51.88 97 ASP A CA 1
ATOM 747 C C . ASP A 1 97 ? 14.530 4.902 -28.910 1.00 51.88 97 ASP A C 1
ATOM 749 O O . ASP A 1 97 ? 13.296 4.851 -28.855 1.00 51.88 97 ASP A O 1
ATOM 753 N N . ASP A 1 98 ? 15.244 5.523 -27.963 1.00 48.94 98 ASP A N 1
ATOM 754 C CA . ASP A 1 98 ? 14.627 6.210 -26.822 1.00 48.94 98 ASP A CA 1
ATOM 755 C C . ASP A 1 98 ? 13.917 7.496 -27.269 1.00 48.94 98 ASP A C 1
ATOM 757 O O . ASP A 1 98 ? 12.769 7.729 -26.890 1.00 48.94 98 ASP A O 1
ATOM 761 N N . ALA A 1 99 ? 14.523 8.274 -28.172 1.00 53.69 99 ALA A N 1
ATOM 762 C CA . ALA A 1 99 ? 13.881 9.437 -28.785 1.00 53.69 99 ALA A CA 1
ATOM 763 C C . ALA A 1 99 ? 12.596 9.051 -29.539 1.00 53.69 99 ALA A C 1
ATOM 765 O O . ALA A 1 99 ? 11.578 9.743 -29.446 1.00 53.69 99 ALA A O 1
ATOM 766 N N . GLN A 1 100 ? 12.598 7.916 -30.241 1.00 56.75 100 GLN A N 1
ATOM 767 C CA . GLN A 1 100 ? 11.426 7.437 -30.969 1.00 56.75 100 GLN A CA 1
ATOM 768 C C . GLN A 1 100 ? 10.320 6.917 -30.037 1.00 56.75 100 GLN A C 1
ATOM 770 O O . GLN A 1 100 ? 9.136 7.165 -30.286 1.00 56.75 100 GLN A O 1
ATOM 775 N N . ALA A 1 101 ? 10.682 6.271 -28.925 1.00 58.09 101 ALA A N 1
ATOM 776 C CA . ALA A 1 101 ? 9.734 5.895 -27.877 1.00 58.09 101 ALA A CA 1
ATOM 777 C C . ALA A 1 101 ? 9.112 7.127 -27.192 1.00 58.09 101 ALA A C 1
ATOM 779 O O . ALA A 1 101 ? 7.900 7.159 -26.957 1.00 58.09 101 ALA A O 1
ATOM 780 N N . GLN A 1 102 ? 9.913 8.164 -26.929 1.00 59.66 102 GLN A N 1
ATOM 781 C CA . GLN A 1 102 ? 9.448 9.442 -26.383 1.00 59.66 102 GLN A CA 1
ATOM 782 C C . GLN A 1 102 ? 8.484 10.154 -27.348 1.00 59.66 102 GLN A C 1
ATOM 784 O O . GLN A 1 102 ? 7.424 10.624 -26.929 1.00 59.66 102 GLN A O 1
ATOM 789 N N . LEU A 1 103 ? 8.789 10.173 -28.651 1.00 62.47 103 LEU A N 1
ATOM 790 C CA . LEU A 1 103 ? 7.909 10.718 -29.694 1.00 62.47 103 LEU A CA 1
ATOM 791 C C . LEU A 1 103 ? 6.573 9.965 -29.781 1.00 62.47 103 LEU A C 1
ATOM 793 O O . LEU A 1 103 ? 5.514 10.594 -29.809 1.00 62.47 103 LEU A O 1
ATOM 797 N N . ALA A 1 104 ? 6.598 8.630 -29.752 1.00 65.69 104 ALA A N 1
ATOM 798 C CA . ALA A 1 104 ? 5.385 7.814 -29.767 1.00 65.69 104 ALA A CA 1
ATOM 799 C C . ALA A 1 104 ? 4.497 8.071 -28.535 1.00 65.69 104 ALA A C 1
ATOM 801 O O . ALA A 1 104 ? 3.270 8.155 -28.649 1.00 65.69 104 ALA A O 1
ATOM 802 N N . LEU A 1 105 ? 5.105 8.251 -27.359 1.00 65.12 105 LEU A N 1
ATOM 803 C CA . LEU A 1 105 ? 4.389 8.612 -26.137 1.00 65.12 105 LEU A CA 1
ATOM 804 C C . LEU A 1 105 ? 3.753 10.008 -26.245 1.00 65.12 105 LEU A C 1
ATOM 806 O O . LEU A 1 105 ? 2.585 10.179 -25.890 1.00 65.12 105 LEU A O 1
ATOM 810 N N . LEU A 1 106 ? 4.477 10.996 -26.782 1.00 63.53 106 LEU A N 1
ATOM 811 C CA . LEU A 1 106 ? 3.946 12.344 -27.019 1.00 63.53 106 LEU A CA 1
ATOM 812 C C . LEU A 1 106 ? 2.746 12.328 -27.974 1.00 63.53 106 LEU A C 1
ATOM 814 O O . LEU A 1 106 ? 1.748 13.008 -27.725 1.00 63.53 106 LEU A O 1
ATOM 818 N N . GLU A 1 107 ? 2.790 11.520 -29.034 1.00 63.78 107 GLU A N 1
ATOM 819 C CA . GLU A 1 107 ? 1.657 11.351 -29.946 1.00 63.78 107 GLU A CA 1
ATOM 820 C C . GLU A 1 107 ? 0.444 10.711 -29.263 1.00 63.78 107 GLU A C 1
ATOM 822 O O . GLU A 1 107 ? -0.691 11.152 -29.474 1.00 63.78 107 GLU A O 1
ATOM 827 N N . GLN A 1 108 ? 0.665 9.712 -28.406 1.00 61.97 108 GLN A N 1
ATOM 828 C CA . GLN A 1 108 ? -0.396 9.078 -27.623 1.00 61.97 108 GLN A CA 1
ATOM 829 C C . GLN A 1 108 ? -1.038 10.059 -26.635 1.00 61.97 108 GLN A C 1
ATOM 831 O O . GLN A 1 108 ? -2.266 10.161 -26.595 1.00 61.97 108 GLN A O 1
ATOM 836 N N . LEU A 1 109 ? -0.236 10.836 -25.901 1.00 60.41 109 LEU A N 1
ATOM 837 C CA . LEU A 1 109 ? -0.722 11.886 -24.997 1.00 60.41 109 LEU A CA 1
ATOM 838 C C . LEU A 1 109 ? -1.495 12.975 -25.756 1.00 60.41 109 LEU A C 1
ATOM 840 O O . LEU A 1 109 ? -2.553 13.424 -25.303 1.00 60.41 109 LEU A O 1
ATOM 844 N N . ARG A 1 110 ? -1.022 13.354 -26.952 1.00 54.69 110 ARG A N 1
ATOM 845 C CA . ARG A 1 110 ? -1.717 14.297 -27.840 1.00 54.69 110 ARG A CA 1
ATOM 846 C C . ARG A 1 110 ? -3.067 13.748 -28.303 1.00 54.69 110 ARG A C 1
ATOM 848 O O . ARG A 1 110 ? -4.053 14.484 -28.294 1.00 54.69 110 ARG A O 1
ATOM 855 N N . ARG A 1 111 ? -3.126 12.464 -28.679 1.00 59.22 111 ARG A N 1
ATOM 856 C CA . ARG A 1 111 ? -4.351 11.773 -29.121 1.00 59.22 111 ARG A CA 1
ATOM 857 C C . ARG A 1 111 ? -5.382 11.643 -28.001 1.00 59.22 111 ARG A C 1
ATOM 859 O O . ARG A 1 111 ? -6.573 11.766 -28.262 1.00 59.22 111 ARG A O 1
ATOM 866 N N . LEU A 1 112 ? -4.927 11.422 -26.769 1.00 56.94 112 LEU A N 1
ATOM 867 C CA . LEU A 1 112 ? -5.774 11.305 -25.578 1.00 56.94 112 LEU A CA 1
ATOM 868 C C . LEU A 1 112 ? -6.256 12.661 -25.032 1.00 56.94 112 LEU A C 1
ATOM 870 O O . LEU A 1 112 ? -6.997 12.694 -24.055 1.00 56.94 112 LEU A O 1
ATOM 874 N N . GLY A 1 113 ? -5.869 13.785 -25.648 1.00 45.44 113 GLY A N 1
ATOM 875 C CA . GLY A 1 113 ? -6.386 15.101 -25.273 1.00 45.44 113 GLY A CA 1
ATOM 876 C C . GLY A 1 113 ? -5.950 15.567 -23.881 1.00 45.44 113 GLY A C 1
ATOM 877 O O . GLY A 1 113 ? -6.645 16.380 -23.276 1.00 45.44 113 GLY A O 1
ATOM 878 N N . VAL A 1 114 ? -4.785 15.118 -23.390 1.00 55.50 114 VAL A N 1
ATOM 879 C CA . VAL A 1 114 ? -4.236 15.386 -22.036 1.00 55.50 114 VAL A CA 1
ATOM 880 C C . VAL A 1 114 ? -3.846 16.867 -21.814 1.00 55.50 114 VAL A C 1
ATOM 882 O O . VAL A 1 114 ? -3.130 17.219 -20.889 1.00 55.50 114 VAL A O 1
ATOM 885 N N . ARG A 1 115 ? -4.386 17.796 -22.612 1.00 45.59 115 ARG A N 1
ATOM 886 C CA . ARG A 1 115 ? -4.289 19.249 -22.392 1.00 45.59 115 ARG A CA 1
ATOM 887 C C . ARG A 1 115 ? -5.041 19.725 -21.141 1.00 45.59 115 ARG A C 1
ATOM 889 O O . ARG A 1 115 ? -4.834 20.854 -20.714 1.00 45.59 115 ARG A O 1
ATOM 896 N N . HIS A 1 116 ? -5.904 18.887 -20.561 1.00 40.31 116 HIS A N 1
ATOM 897 C CA . HIS A 1 116 ? -6.730 19.244 -19.403 1.00 40.31 116 HIS A CA 1
ATOM 898 C C . HIS A 1 116 ? -6.211 18.759 -18.048 1.00 40.31 116 HIS A C 1
ATOM 900 O O . HIS A 1 116 ? -6.767 19.174 -17.031 1.00 40.31 116 HIS A O 1
ATOM 906 N N . ILE A 1 117 ? -5.123 17.981 -17.990 1.00 44.97 117 ILE A N 1
ATOM 907 C CA . ILE A 1 117 ? -4.365 17.882 -16.739 1.00 44.97 117 ILE A CA 1
ATOM 908 C C . ILE A 1 117 ? -3.559 19.175 -16.660 1.00 44.97 117 ILE A C 1
ATOM 910 O O . ILE A 1 117 ? -2.415 19.242 -17.100 1.00 44.97 117 ILE A O 1
ATOM 914 N N . ARG A 1 118 ? -4.207 20.246 -16.192 1.00 40.28 118 ARG A N 1
ATOM 915 C CA . ARG A 1 118 ? -3.543 21.503 -15.864 1.00 40.28 118 ARG A CA 1
ATOM 916 C C . ARG A 1 118 ? -2.575 21.187 -14.726 1.00 40.28 118 ARG A C 1
ATOM 918 O O . ARG A 1 118 ? -2.948 21.157 -13.561 1.00 40.28 118 ARG A O 1
ATOM 925 N N . LEU A 1 119 ? -1.343 20.853 -15.093 1.00 45.34 119 LEU A N 1
ATOM 926 C CA . LEU A 1 119 ? -0.211 20.820 -14.186 1.00 45.34 119 LEU A CA 1
ATOM 927 C C . LEU A 1 119 ? 0.033 22.280 -13.812 1.00 45.34 119 LEU A C 1
ATOM 929 O O . LEU A 1 119 ? 0.704 22.994 -14.547 1.00 45.34 119 LEU A O 1
ATOM 933 N N . GLU A 1 120 ? -0.572 22.754 -12.724 1.00 45.47 120 GLU A N 1
ATOM 934 C CA . GLU A 1 120 ? -0.530 24.169 -12.318 1.00 45.47 120 GLU A CA 1
ATOM 935 C C . GLU A 1 120 ? 0.884 24.715 -12.030 1.00 45.47 120 GLU A C 1
ATOM 937 O O . GLU A 1 120 ? 0.999 25.873 -11.668 1.00 45.47 120 GLU A O 1
ATOM 942 N N . ASN A 1 121 ? 1.961 23.947 -12.246 1.00 45.38 121 ASN A N 1
ATOM 943 C CA . ASN A 1 121 ? 3.334 24.346 -11.922 1.00 45.38 121 ASN A CA 1
ATOM 944 C C . ASN A 1 121 ? 4.403 23.951 -12.965 1.00 45.38 121 ASN A C 1
ATOM 946 O O . ASN A 1 121 ? 5.567 23.828 -12.598 1.00 45.38 121 ASN A O 1
ATOM 950 N N . VAL A 1 122 ? 4.065 23.720 -14.240 1.00 48.94 122 VAL A N 1
ATOM 951 C CA . VAL A 1 122 ? 5.085 23.356 -15.252 1.00 48.94 122 VAL A CA 1
ATOM 952 C C . VAL A 1 122 ? 5.173 24.417 -16.346 1.00 48.94 122 VAL A C 1
ATOM 954 O O . VAL A 1 122 ? 4.742 24.215 -17.476 1.00 48.94 122 VAL A O 1
ATOM 957 N N . GLU A 1 123 ? 5.749 25.563 -15.991 1.00 46.97 123 GLU A N 1
ATOM 958 C CA . GLU A 1 123 ? 6.360 26.488 -16.949 1.00 46.97 123 GLU A CA 1
ATOM 959 C C . GLU A 1 123 ? 7.873 26.511 -16.684 1.00 46.97 123 GLU A C 1
ATOM 961 O O . GLU A 1 123 ? 8.348 27.199 -15.784 1.00 46.97 123 GLU A O 1
ATOM 966 N N . GLY A 1 124 ? 8.631 25.708 -17.436 1.00 51.66 124 GLY A N 1
ATOM 967 C CA . GLY A 1 124 ? 10.096 25.641 -17.360 1.00 51.66 124 GLY A CA 1
ATOM 968 C C . GLY A 1 124 ? 10.639 24.227 -17.570 1.00 51.66 124 GLY A C 1
ATOM 969 O O . GLY A 1 124 ? 9.912 23.260 -17.346 1.00 51.66 124 GLY A O 1
ATOM 970 N N . ASP A 1 125 ? 11.894 24.123 -18.033 1.00 48.75 125 ASP A N 1
ATOM 971 C CA . ASP A 1 125 ? 12.616 22.862 -18.271 1.00 48.75 125 ASP A CA 1
ATOM 972 C C . ASP A 1 125 ? 12.311 21.832 -17.177 1.00 48.75 125 ASP A C 1
ATOM 974 O O . ASP A 1 125 ? 12.492 22.097 -15.987 1.00 48.75 125 ASP A O 1
ATOM 978 N N . ALA A 1 126 ? 11.811 20.663 -17.587 1.00 54.84 126 ALA A N 1
ATOM 979 C CA . ALA A 1 126 ? 11.359 19.627 -16.672 1.00 54.84 126 ALA A CA 1
ATOM 980 C C . ALA A 1 126 ? 12.532 19.140 -15.810 1.00 54.84 126 ALA A C 1
ATOM 982 O O . ALA A 1 126 ? 13.354 18.336 -16.253 1.00 54.84 126 ALA A O 1
ATOM 983 N N . SER A 1 127 ? 12.610 19.628 -14.569 1.00 58.09 127 SER A N 1
ATOM 984 C CA . SER A 1 127 ? 13.605 19.141 -13.621 1.00 58.09 127 SER A CA 1
ATOM 985 C C . SER A 1 127 ? 13.369 17.645 -13.349 1.00 58.09 127 SER A C 1
ATOM 987 O O . SER A 1 127 ? 12.222 17.179 -13.392 1.00 58.09 127 SER A O 1
ATOM 989 N N . PRO A 1 128 ? 14.415 16.862 -13.034 1.00 54.31 128 PRO A N 1
ATOM 990 C CA . PRO A 1 128 ? 14.266 15.456 -12.656 1.00 54.31 128 PRO A CA 1
ATOM 991 C C . PRO A 1 128 ? 13.279 15.235 -11.498 1.00 54.31 128 PRO A C 1
ATOM 993 O O . PRO A 1 128 ? 12.592 14.210 -11.459 1.00 54.31 128 PRO A O 1
A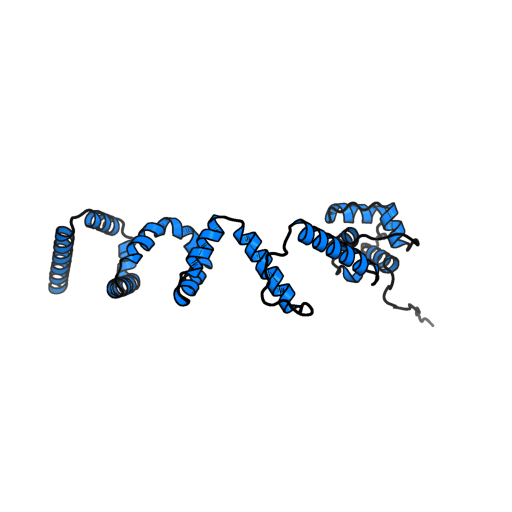TOM 996 N N . GLU A 1 129 ? 13.153 16.202 -10.578 1.00 53.56 129 GLU A N 1
ATOM 997 C CA . GLU A 1 129 ? 12.145 16.137 -9.513 1.00 53.56 129 GLU A CA 1
ATOM 998 C C . GLU A 1 129 ? 10.721 16.259 -10.067 1.00 53.56 129 GLU A C 1
ATOM 1000 O O . GLU A 1 129 ? 9.839 15.514 -9.649 1.00 53.56 129 GLU A O 1
ATOM 1005 N N . THR A 1 130 ? 10.505 17.132 -11.052 1.00 56.47 130 THR A N 1
ATOM 1006 C CA . THR A 1 130 ? 9.201 17.335 -11.704 1.00 56.47 130 THR A CA 1
ATOM 1007 C C . THR A 1 130 ? 8.748 16.081 -12.456 1.00 56.47 130 THR A C 1
ATOM 1009 O O . THR A 1 130 ? 7.578 15.701 -12.397 1.00 56.47 130 THR A O 1
ATOM 1012 N N . VAL A 1 131 ? 9.678 15.389 -13.123 1.00 55.44 131 VAL A N 1
ATOM 1013 C CA . VAL A 1 131 ? 9.400 14.111 -13.804 1.00 55.44 131 VAL A CA 1
ATOM 1014 C C . VAL A 1 131 ? 9.070 13.012 -12.794 1.00 55.44 131 VAL A C 1
ATOM 1016 O O . VAL A 1 131 ? 8.127 12.248 -12.998 1.00 55.44 131 VAL A O 1
ATOM 1019 N N . THR A 1 132 ? 9.808 12.949 -11.685 1.00 58.25 132 THR A N 1
ATOM 1020 C CA . THR A 1 132 ? 9.560 11.972 -10.614 1.00 58.25 132 THR A CA 1
ATOM 1021 C C . THR A 1 132 ? 8.200 12.205 -9.952 1.00 58.25 132 THR A C 1
ATOM 1023 O O . THR A 1 132 ? 7.452 11.251 -9.741 1.00 58.25 132 THR A O 1
ATOM 1026 N N . ASP A 1 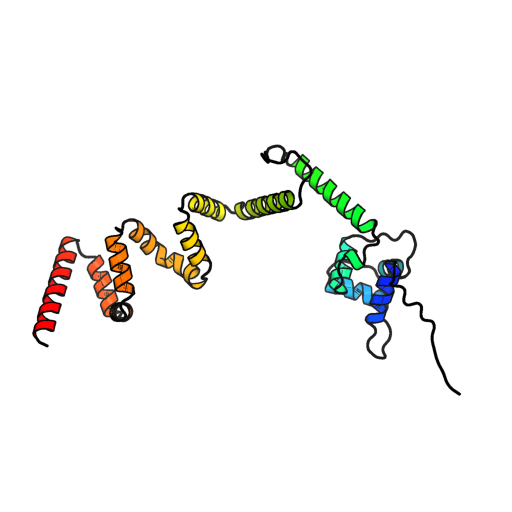133 ? 7.839 13.464 -9.690 1.00 65.00 133 ASP A N 1
ATOM 1027 C CA . ASP A 1 133 ? 6.522 13.840 -9.167 1.00 65.00 133 ASP A CA 1
ATOM 1028 C C . ASP A 1 133 ? 5.402 13.473 -10.152 1.00 65.00 133 ASP A C 1
ATOM 1030 O O . ASP A 1 133 ? 4.410 12.851 -9.771 1.00 65.00 133 ASP A O 1
ATOM 1034 N N . LEU A 1 134 ? 5.579 13.758 -11.447 1.00 60.47 134 LEU A N 1
ATOM 1035 C CA . LEU A 1 134 ? 4.608 13.391 -12.479 1.00 60.47 134 LEU A CA 1
ATOM 1036 C C . LEU A 1 134 ? 4.418 11.870 -12.583 1.00 60.47 134 LEU A C 1
ATOM 1038 O O . LEU A 1 134 ? 3.281 11.406 -12.667 1.00 60.47 134 LEU A O 1
ATOM 1042 N N . LEU A 1 135 ? 5.499 11.087 -12.542 1.00 56.72 135 LEU A N 1
ATOM 1043 C CA . LEU A 1 135 ? 5.426 9.622 -12.535 1.00 56.72 135 LEU A CA 1
ATOM 1044 C C . LEU A 1 135 ? 4.730 9.102 -11.273 1.00 56.72 135 LEU A C 1
ATOM 1046 O O . LEU A 1 135 ? 3.881 8.218 -11.374 1.00 56.72 135 LEU A O 1
ATOM 1050 N N . GLY A 1 136 ? 5.012 9.695 -10.110 1.00 63.56 136 GLY A N 1
ATOM 1051 C CA . GLY A 1 136 ? 4.306 9.391 -8.865 1.00 63.56 136 GLY A CA 1
ATOM 1052 C C . GLY A 1 136 ? 2.803 9.669 -8.964 1.00 63.56 136 GLY A C 1
ATOM 1053 O O . GLY A 1 136 ? 1.982 8.840 -8.560 1.00 63.56 136 GLY A O 1
ATOM 1054 N N . ARG A 1 137 ? 2.415 10.792 -9.582 1.00 63.62 137 ARG A N 1
ATOM 1055 C CA . ARG A 1 137 ? 1.006 11.129 -9.848 1.00 63.62 137 ARG A CA 1
ATOM 1056 C C . ARG A 1 137 ? 0.357 10.151 -10.828 1.00 63.62 137 ARG A C 1
ATOM 1058 O O . ARG A 1 137 ? -0.757 9.708 -10.576 1.00 63.62 137 ARG A O 1
ATOM 1065 N N . LEU A 1 138 ? 1.039 9.769 -11.907 1.00 60.28 138 LEU A N 1
ATOM 1066 C CA . LEU A 1 138 ? 0.531 8.796 -12.883 1.00 60.28 138 LEU A CA 1
ATOM 1067 C C . LEU A 1 138 ? 0.363 7.396 -12.276 1.00 60.28 138 LEU A C 1
ATOM 1069 O O . LEU A 1 138 ? -0.645 6.740 -12.524 1.00 60.28 138 LEU A O 1
ATOM 1073 N N . GLN A 1 139 ? 1.300 6.958 -11.435 1.00 60.28 139 GLN A N 1
ATOM 1074 C CA . GLN A 1 139 ? 1.188 5.694 -10.706 1.00 60.28 139 GLN A CA 1
ATOM 1075 C C . GLN A 1 139 ? 0.032 5.730 -9.698 1.00 60.28 139 GLN A C 1
ATOM 1077 O O . GLN A 1 139 ? -0.712 4.761 -9.567 1.00 60.28 139 GLN A O 1
ATOM 1082 N N . THR A 1 140 ? -0.171 6.873 -9.036 1.00 61.59 140 THR A N 1
ATOM 1083 C CA . THR A 1 140 ? -1.341 7.098 -8.177 1.00 61.59 140 THR A CA 1
ATOM 1084 C C . THR A 1 140 ? -2.639 6.998 -8.983 1.00 61.59 140 THR A C 1
ATOM 1086 O O . THR A 1 140 ? -3.589 6.372 -8.526 1.00 61.59 140 THR A O 1
ATOM 1089 N N . LEU A 1 141 ? -2.686 7.540 -10.206 1.00 63.56 141 LEU A N 1
ATOM 1090 C CA . LEU A 1 141 ? -3.853 7.422 -11.089 1.00 63.56 141 LEU A CA 1
ATOM 1091 C C . LEU A 1 141 ? -4.132 5.978 -11.539 1.00 63.56 141 LEU A C 1
ATOM 1093 O O . LEU A 1 141 ? -5.300 5.612 -11.658 1.00 63.56 141 LEU A O 1
ATOM 1097 N N . ASP A 1 142 ? -3.103 5.154 -11.759 1.00 63.19 142 ASP A N 1
ATOM 1098 C CA . ASP A 1 142 ? -3.284 3.730 -12.087 1.00 63.19 142 ASP A CA 1
ATOM 1099 C C . ASP A 1 142 ? -3.868 2.945 -10.901 1.00 63.19 142 ASP A C 1
ATOM 1101 O O . ASP A 1 142 ? -4.811 2.172 -11.070 1.00 63.19 142 ASP A O 1
ATOM 1105 N N . ILE A 1 143 ? -3.388 3.224 -9.684 1.00 63.41 143 ILE A N 1
ATOM 1106 C CA . ILE A 1 143 ? -3.918 2.648 -8.438 1.00 63.41 143 ILE A CA 1
ATOM 1107 C C . ILE A 1 143 ? -5.369 3.102 -8.191 1.00 63.41 143 ILE A C 1
ATOM 1109 O O . ILE A 1 143 ? -6.223 2.300 -7.823 1.00 63.41 143 ILE A O 1
ATOM 1113 N N . LEU A 1 144 ? -5.682 4.372 -8.463 1.00 60.97 144 LEU A N 1
ATOM 1114 C CA . LEU A 1 144 ? -7.032 4.939 -8.361 1.00 60.97 144 LEU A CA 1
ATOM 1115 C C . LEU A 1 144 ? -7.960 4.543 -9.529 1.00 60.97 144 LEU A C 1
ATOM 1117 O O . LEU A 1 144 ? -9.107 4.997 -9.587 1.00 60.97 144 LEU A O 1
ATOM 1121 N N . ARG A 1 145 ? -7.527 3.701 -10.478 1.00 71.50 145 ARG A N 1
ATOM 1122 C CA . ARG A 1 145 ? -8.453 3.119 -11.466 1.00 71.50 145 ARG A CA 1
ATOM 1123 C C . ARG A 1 145 ? -9.457 2.186 -10.790 1.00 71.50 145 ARG A C 1
ATOM 1125 O O . ARG A 1 145 ? -10.613 2.119 -11.216 1.00 71.50 145 ARG A O 1
ATOM 1132 N N . ASP A 1 146 ? -9.033 1.521 -9.724 1.00 76.88 146 ASP A N 1
ATOM 1133 C CA . ASP A 1 146 ? -9.888 0.688 -8.889 1.00 76.88 146 ASP A CA 1
ATOM 1134 C C . ASP A 1 146 ? -10.896 1.556 -8.109 1.00 76.88 146 ASP A C 1
ATOM 1136 O O . ASP A 1 146 ? -10.539 2.570 -7.503 1.00 76.88 146 ASP A O 1
ATOM 1140 N N . ALA A 1 147 ? -12.181 1.200 -8.190 1.00 74.50 147 ALA A N 1
ATOM 1141 C CA . ALA A 1 147 ? -13.258 1.970 -7.575 1.00 74.50 147 ALA A CA 1
ATOM 1142 C C . ALA A 1 147 ? -13.219 1.921 -6.047 1.00 74.50 147 ALA A C 1
ATOM 1144 O O . ALA A 1 147 ? -13.434 2.953 -5.409 1.00 74.50 147 ALA A O 1
ATOM 1145 N N . ASP A 1 148 ? -12.871 0.771 -5.483 1.00 76.50 148 ASP A N 1
ATOM 1146 C CA . ASP A 1 148 ? -12.815 0.578 -4.040 1.00 76.50 148 ASP A CA 1
ATOM 1147 C C . ASP A 1 148 ? -11.620 1.343 -3.463 1.00 76.50 148 ASP A C 1
ATOM 1149 O O . ASP A 1 148 ? -11.727 2.019 -2.438 1.00 76.50 148 ASP A O 1
ATOM 1153 N N . VAL A 1 149 ? -10.495 1.350 -4.184 1.00 76.50 149 VAL A N 1
ATOM 1154 C CA . VAL A 1 149 ? -9.310 2.129 -3.799 1.00 76.50 149 VAL A CA 1
ATOM 1155 C C . VAL A 1 149 ? -9.585 3.635 -3.842 1.00 76.50 149 VAL A C 1
ATOM 1157 O O . VAL A 1 149 ? -9.105 4.363 -2.969 1.00 76.50 149 VAL A O 1
ATOM 1160 N N . ARG A 1 150 ? -10.387 4.127 -4.800 1.00 79.69 150 ARG A N 1
ATOM 1161 C CA . ARG A 1 150 ? -10.809 5.541 -4.812 1.00 79.69 150 ARG A CA 1
ATOM 1162 C C . ARG A 1 150 ? -11.663 5.899 -3.615 1.00 79.69 150 ARG A C 1
ATOM 1164 O O . ARG A 1 150 ? -11.420 6.938 -3.007 1.00 79.69 150 ARG A O 1
ATOM 1171 N N . GLU A 1 151 ? -12.649 5.072 -3.291 1.00 76.38 151 GLU A N 1
ATOM 1172 C CA . GLU A 1 151 ? -13.507 5.317 -2.134 1.00 76.38 151 GLU A CA 1
ATOM 1173 C C . GLU A 1 151 ? -12.680 5.357 -0.849 1.00 76.38 151 GLU A C 1
ATOM 1175 O O . GLU A 1 151 ? -12.773 6.316 -0.082 1.00 76.38 151 GLU A O 1
ATOM 1180 N N . VAL A 1 152 ? -11.767 4.399 -0.660 1.00 82.19 152 VAL A N 1
ATOM 1181 C CA . VAL A 1 152 ? -10.842 4.402 0.483 1.00 82.19 152 VAL A CA 1
ATOM 1182 C C . VAL A 1 152 ? -9.978 5.664 0.496 1.00 82.19 152 VAL A C 1
ATOM 1184 O O . VAL A 1 152 ? -9.875 6.321 1.533 1.00 82.19 152 VAL A O 1
ATOM 1187 N N . ALA A 1 153 ? -9.396 6.059 -0.639 1.00 79.50 153 ALA A N 1
ATOM 1188 C CA . ALA A 1 153 ? -8.588 7.274 -0.729 1.00 79.50 153 ALA A CA 1
ATOM 1189 C C . ALA A 1 153 ? -9.390 8.529 -0.347 1.00 79.50 153 ALA A C 1
ATOM 1191 O O . ALA A 1 153 ? -8.900 9.361 0.420 1.00 79.50 153 ALA A O 1
ATOM 1192 N N . LEU A 1 154 ? -10.641 8.645 -0.806 1.00 81.19 154 LEU A N 1
ATOM 1193 C CA . LEU A 1 154 ? -11.535 9.743 -0.435 1.00 81.19 154 LEU A CA 1
ATOM 1194 C C . LEU A 1 154 ? -11.831 9.747 1.069 1.00 81.19 154 LEU A C 1
ATOM 1196 O O . LEU A 1 154 ? -11.781 10.809 1.690 1.00 81.19 154 LEU A O 1
ATOM 1200 N N . GLN A 1 155 ? -12.061 8.589 1.692 1.00 83.62 155 GLN A N 1
ATOM 1201 C CA . GLN A 1 155 ? -12.241 8.525 3.146 1.00 83.62 155 GLN A CA 1
ATOM 1202 C C . GLN A 1 155 ? -10.971 8.944 3.899 1.00 83.62 155 GLN A C 1
ATOM 1204 O O . GLN A 1 155 ? -11.048 9.729 4.842 1.00 83.62 155 GLN A O 1
ATOM 1209 N N . VAL A 1 156 ? -9.789 8.520 3.442 1.00 86.50 156 VAL A N 1
ATOM 1210 C CA . VAL A 1 156 ? -8.501 8.885 4.059 1.00 86.50 156 VAL A CA 1
ATOM 1211 C C . VAL A 1 156 ? -8.252 10.397 4.029 1.00 86.50 156 VAL A C 1
ATOM 1213 O O . VAL A 1 156 ? -7.659 10.936 4.966 1.00 86.50 156 VAL A O 1
ATOM 1216 N N . THR A 1 157 ? -8.734 11.114 3.006 1.00 82.81 157 THR A N 1
ATOM 1217 C CA . THR A 1 157 ? -8.605 12.585 2.954 1.00 82.81 157 THR A CA 1
ATOM 1218 C C . THR A 1 157 ? -9.395 13.315 4.041 1.00 82.81 157 THR A C 1
ATOM 1220 O O . THR A 1 157 ? -9.042 14.441 4.382 1.00 82.81 157 THR A O 1
ATOM 1223 N N . ARG A 1 158 ? -10.423 12.679 4.617 1.00 87.75 158 ARG A N 1
ATOM 1224 C CA . ARG A 1 158 ? -11.258 13.247 5.689 1.00 87.75 158 ARG A CA 1
ATOM 1225 C C . ARG A 1 158 ? -10.669 13.037 7.087 1.00 87.75 158 ARG A C 1
ATOM 1227 O O . ARG A 1 158 ? -11.148 13.645 8.038 1.00 87.75 158 ARG A O 1
ATOM 1234 N N . LEU A 1 159 ? -9.652 12.184 7.214 1.00 89.94 159 LEU A N 1
ATOM 1235 C CA . LEU A 1 159 ? -9.022 11.844 8.489 1.00 89.94 159 LEU A CA 1
ATOM 1236 C C . LEU A 1 159 ? -8.007 12.904 8.936 1.00 89.94 159 LEU A C 1
ATOM 1238 O O . LEU A 1 159 ? -7.309 13.518 8.121 1.00 89.94 159 LEU A O 1
ATOM 1242 N N . THR A 1 160 ? -7.859 13.062 10.253 1.00 91.69 160 THR A N 1
ATOM 1243 C CA . THR A 1 160 ? -6.798 13.882 10.853 1.00 91.69 160 THR A CA 1
ATOM 1244 C C . THR A 1 160 ? -5.416 13.256 10.636 1.00 91.69 160 THR A C 1
ATOM 1246 O O . THR A 1 160 ? -5.279 12.078 10.298 1.00 91.69 160 THR A O 1
ATOM 1249 N N . ALA A 1 161 ? -4.347 14.035 10.839 1.00 87.19 161 ALA A N 1
ATOM 1250 C CA . ALA A 1 161 ? -2.979 13.530 10.697 1.00 87.19 161 ALA A CA 1
ATOM 1251 C C . ALA A 1 161 ? -2.696 12.333 11.623 1.00 87.19 161 ALA A C 1
ATOM 1253 O O . ALA A 1 161 ? -2.119 11.342 11.179 1.00 87.19 161 ALA A O 1
ATOM 1254 N N . GLU A 1 162 ? -3.157 12.402 12.871 1.00 89.12 162 GLU A N 1
ATOM 1255 C CA . GLU A 1 162 ? -3.015 11.328 13.856 1.00 89.12 162 GLU A CA 1
ATOM 1256 C C . GLU A 1 162 ? -3.774 10.060 13.436 1.00 89.12 162 GLU A C 1
ATOM 1258 O O . GLU A 1 162 ? -3.206 8.967 13.429 1.00 89.12 162 GLU A O 1
ATOM 1263 N N . GLN A 1 163 ? -5.017 10.207 12.968 1.00 88.69 163 GLN A N 1
ATOM 1264 C CA . GLN A 1 163 ? -5.824 9.091 12.466 1.00 88.69 163 GLN A CA 1
ATOM 1265 C C . GLN A 1 163 ? -5.181 8.409 11.250 1.00 88.69 163 GLN A C 1
ATOM 1267 O O . GLN A 1 163 ? -5.191 7.182 11.153 1.00 88.69 163 GLN A O 1
ATOM 1272 N N . ARG A 1 164 ? -4.567 9.175 10.338 1.00 89.50 164 ARG A N 1
ATOM 1273 C CA . ARG A 1 164 ? -3.839 8.607 9.189 1.00 89.50 164 ARG A CA 1
ATOM 1274 C C . ARG A 1 164 ? -2.609 7.810 9.613 1.00 89.50 164 ARG A C 1
ATOM 1276 O O . ARG A 1 164 ? -2.331 6.770 9.021 1.00 89.50 164 ARG A O 1
ATOM 1283 N N . VAL A 1 165 ? -1.886 8.267 10.638 1.00 90.44 165 VAL A N 1
ATOM 1284 C CA . VAL A 1 165 ? -0.750 7.520 11.201 1.00 90.44 165 VAL A CA 1
ATOM 1285 C C . VAL A 1 165 ? -1.230 6.217 11.843 1.00 90.44 165 VAL A C 1
ATOM 1287 O O . VAL A 1 165 ? -0.646 5.165 11.582 1.00 90.44 165 VAL A O 1
ATOM 1290 N N . ALA A 1 166 ? -2.319 6.259 12.616 1.00 87.12 166 ALA A N 1
ATOM 1291 C CA . ALA A 1 166 ? -2.915 5.067 13.215 1.00 87.12 166 ALA A CA 1
ATOM 1292 C C . ALA A 1 166 ? -3.359 4.048 12.149 1.00 87.12 166 ALA A C 1
ATOM 1294 O O . ALA A 1 166 ? -2.983 2.877 12.222 1.00 87.12 166 ALA A O 1
ATOM 1295 N N . LEU A 1 167 ? -4.066 4.504 11.109 1.00 88.00 167 LEU A N 1
ATOM 1296 C CA . LEU A 1 167 ? -4.470 3.670 9.974 1.00 88.00 167 LEU A CA 1
ATOM 1297 C C . LEU A 1 167 ? -3.253 3.056 9.262 1.00 88.00 167 LEU A C 1
ATOM 1299 O O . LEU A 1 167 ? -3.250 1.868 8.949 1.00 88.00 167 LEU A O 1
ATOM 1303 N N . GLY A 1 168 ? -2.190 3.840 9.057 1.00 88.12 168 GLY A N 1
ATOM 1304 C CA . GLY A 1 168 ? -0.942 3.361 8.465 1.00 88.12 168 GLY A CA 1
ATOM 1305 C C . GLY A 1 168 ? -0.249 2.283 9.304 1.00 88.12 168 GLY A C 1
ATOM 1306 O O . GLY A 1 168 ? 0.300 1.335 8.747 1.00 88.12 168 GLY A O 1
ATOM 1307 N N . ASN A 1 169 ? -0.298 2.384 10.633 1.00 88.00 169 ASN A N 1
ATOM 1308 C CA . ASN A 1 169 ? 0.245 1.359 11.524 1.00 88.00 169 ASN A CA 1
ATOM 1309 C C . ASN A 1 169 ? -0.566 0.056 11.455 1.00 88.00 169 ASN A C 1
ATOM 1311 O O . ASN A 1 169 ? 0.030 -1.018 11.396 1.00 88.00 169 ASN A O 1
ATOM 1315 N N . ILE A 1 170 ? -1.899 0.147 11.390 1.00 86.88 170 ILE A N 1
ATOM 1316 C CA . ILE A 1 170 ? -2.780 -1.017 11.198 1.00 86.88 170 ILE A CA 1
ATOM 1317 C C . ILE A 1 170 ? -2.488 -1.683 9.848 1.00 86.88 170 ILE A C 1
ATOM 1319 O O . ILE A 1 170 ? -2.282 -2.892 9.790 1.00 86.88 170 ILE A O 1
ATOM 1323 N N . ALA A 1 171 ? -2.384 -0.891 8.776 1.00 86.25 171 ALA A N 1
ATOM 1324 C CA . ALA A 1 171 ? -2.153 -1.385 7.420 1.00 86.25 171 ALA A CA 1
ATOM 1325 C C . ALA A 1 171 ? -0.793 -2.079 7.219 1.00 86.25 171 ALA A C 1
ATOM 1327 O O . ALA A 1 171 ? -0.626 -2.841 6.271 1.00 86.25 171 ALA A O 1
ATOM 1328 N N . ARG A 1 172 ? 0.186 -1.847 8.103 1.00 88.62 172 ARG A N 1
ATOM 1329 C CA . ARG A 1 172 ? 1.481 -2.551 8.081 1.00 88.62 172 ARG A CA 1
ATOM 1330 C C . ARG A 1 172 ? 1.441 -3.929 8.740 1.00 88.62 172 ARG A C 1
ATOM 1332 O O . ARG A 1 172 ? 2.417 -4.662 8.615 1.00 88.62 172 ARG A O 1
ATOM 1339 N N . SER A 1 173 ? 0.366 -4.271 9.449 1.00 89.75 173 SER A N 1
ATOM 1340 C CA . SER A 1 173 ? 0.232 -5.545 10.153 1.00 89.75 173 SER A CA 1
ATOM 1341 C C . SER A 1 173 ? -0.722 -6.484 9.404 1.00 89.75 173 SER A C 1
ATOM 1343 O O . SER A 1 173 ? -1.937 -6.272 9.446 1.00 89.75 173 SER A O 1
ATOM 1345 N N . PRO A 1 174 ? -0.218 -7.549 8.749 1.00 83.62 174 PRO A N 1
ATOM 1346 C CA . PRO A 1 174 ? -1.060 -8.471 7.985 1.00 83.62 174 PRO A CA 1
ATOM 1347 C C . PRO A 1 174 ? -2.138 -9.152 8.839 1.00 83.62 174 PRO A C 1
ATOM 1349 O O . PRO A 1 174 ? -3.280 -9.271 8.415 1.00 83.62 174 PRO A O 1
ATOM 1352 N N . SER A 1 175 ? -1.809 -9.520 10.081 1.00 86.56 175 SER A N 1
ATOM 1353 C CA . SER A 1 175 ? -2.757 -10.164 10.997 1.00 86.56 175 SER A CA 1
ATOM 1354 C C . SER A 1 175 ? -3.909 -9.248 11.414 1.00 86.56 175 SER A C 1
ATOM 1356 O O . SER A 1 175 ? -5.018 -9.726 11.646 1.00 86.56 175 SER A O 1
ATOM 1358 N N . LEU A 1 176 ? -3.670 -7.934 11.498 1.00 84.75 176 LEU A N 1
ATOM 1359 C CA . LEU A 1 176 ? -4.732 -6.968 11.776 1.00 84.75 176 LEU A CA 1
ATOM 1360 C C . LEU A 1 176 ? -5.627 -6.770 10.555 1.00 84.75 176 LEU A C 1
ATOM 1362 O O . LEU A 1 176 ? -6.842 -6.699 10.719 1.00 84.75 176 LEU A O 1
ATOM 1366 N N . LEU A 1 177 ? -5.052 -6.740 9.349 1.00 85.81 177 LEU A N 1
ATOM 1367 C CA . LEU A 1 177 ? -5.822 -6.666 8.105 1.00 85.81 177 LEU A CA 1
ATOM 1368 C C . LEU A 1 177 ? -6.771 -7.864 7.950 1.00 85.81 177 LEU A C 1
ATOM 1370 O O . LEU A 1 177 ? -7.943 -7.669 7.639 1.00 85.81 177 LEU A O 1
ATOM 1374 N N . ASP A 1 178 ? -6.306 -9.074 8.266 1.00 85.94 178 ASP A N 1
ATOM 1375 C CA . ASP A 1 178 ? -7.132 -10.291 8.237 1.00 85.94 178 ASP A CA 1
ATOM 1376 C C . ASP A 1 178 ? -8.255 -10.284 9.292 1.00 85.94 178 ASP A C 1
ATOM 1378 O O . ASP A 1 178 ? -9.287 -10.947 9.135 1.00 85.94 178 ASP A O 1
ATOM 1382 N N . ALA A 1 179 ? -8.064 -9.540 10.384 1.00 85.75 179 ALA A N 1
ATOM 1383 C CA . ALA A 1 179 ? -9.043 -9.403 11.456 1.00 85.75 179 ALA A CA 1
ATOM 1384 C C . ALA A 1 179 ? -10.084 -8.300 11.193 1.00 85.75 179 ALA A C 1
ATOM 1386 O O . ALA A 1 179 ? -11.178 -8.385 11.753 1.00 85.75 179 ALA A O 1
ATOM 1387 N N . LEU A 1 180 ? -9.796 -7.312 10.331 1.00 85.19 180 LEU A N 1
ATOM 1388 C CA . LEU A 1 180 ? -10.675 -6.159 10.065 1.00 85.19 180 LEU A CA 1
ATOM 1389 C C . LEU A 1 180 ? -12.135 -6.531 9.747 1.00 85.19 180 LEU A C 1
ATOM 1391 O O . LEU A 1 180 ? -13.033 -5.931 10.340 1.00 85.19 180 LEU A O 1
ATOM 1395 N N . PRO A 1 181 ? -12.429 -7.534 8.893 1.00 84.50 181 PRO A N 1
ATOM 1396 C CA . PRO A 1 181 ? -13.815 -7.907 8.612 1.00 84.50 181 PRO A CA 1
ATOM 1397 C C . PRO A 1 181 ? -14.575 -8.379 9.859 1.00 84.50 181 PRO A C 1
ATOM 1399 O O . PRO A 1 181 ? -15.782 -8.184 9.962 1.00 84.50 181 PRO A O 1
ATOM 1402 N N . ARG A 1 182 ? -13.872 -8.986 10.824 1.00 81.50 182 ARG A N 1
ATOM 1403 C CA . ARG A 1 182 ? -14.459 -9.492 12.076 1.00 81.50 182 ARG A CA 1
ATOM 1404 C C . ARG A 1 182 ? -14.618 -8.393 13.125 1.00 81.50 182 ARG A C 1
ATOM 1406 O O . ARG A 1 182 ? -15.428 -8.542 14.032 1.00 81.50 182 ARG A O 1
ATOM 1413 N N . THR A 1 183 ? -13.861 -7.303 13.011 1.00 81.12 183 THR A N 1
ATOM 1414 C CA . THR A 1 183 ? -13.889 -6.177 13.955 1.00 81.12 183 THR A CA 1
ATOM 1415 C C . THR A 1 183 ? -14.740 -5.004 13.476 1.00 81.12 183 THR A C 1
ATOM 1417 O O . THR A 1 183 ? -14.908 -4.049 14.230 1.00 81.12 183 THR A O 1
ATOM 1420 N N . ALA A 1 184 ? -15.333 -5.073 12.279 1.00 76.06 184 ALA A N 1
ATOM 1421 C CA . ALA A 1 184 ? -16.162 -4.007 11.712 1.00 76.06 184 ALA A CA 1
ATOM 1422 C C . ALA A 1 184 ? -17.266 -3.522 12.672 1.00 76.06 184 ALA A C 1
ATOM 1424 O O . ALA A 1 184 ? -17.385 -2.323 12.909 1.00 76.06 184 ALA A O 1
ATOM 1425 N N . GLY A 1 185 ? -18.000 -4.443 13.310 1.00 73.75 185 GLY A N 1
ATOM 1426 C CA . GLY A 1 185 ? -19.034 -4.081 14.289 1.00 73.75 185 GLY A CA 1
ATOM 1427 C C . GLY A 1 185 ? -18.478 -3.430 15.561 1.00 73.75 185 GLY A C 1
ATOM 1428 O O . GLY A 1 185 ? -19.139 -2.594 16.171 1.00 73.75 185 GLY A O 1
ATOM 1429 N N . LEU A 1 186 ? -17.242 -3.763 15.946 1.00 76.56 186 LEU A N 1
ATOM 1430 C CA . LEU A 1 186 ? -16.562 -3.136 17.080 1.00 76.56 186 LEU A CA 1
ATOM 1431 C C . LEU A 1 186 ? -16.125 -1.711 16.722 1.00 76.56 186 LEU A C 1
ATOM 1433 O O . LEU A 1 186 ? -16.315 -0.804 17.524 1.00 76.56 186 LEU A O 1
ATOM 1437 N N . LEU A 1 187 ? -15.601 -1.498 15.512 1.00 76.75 187 LEU A N 1
ATOM 1438 C CA . LEU A 1 187 ? -15.240 -0.169 15.008 1.00 76.75 187 LEU A CA 1
ATOM 1439 C C . LEU A 1 187 ? -16.464 0.751 14.895 1.00 76.75 187 LEU A C 1
ATOM 1441 O O . LEU A 1 187 ? -16.384 1.919 15.267 1.00 76.75 187 LEU A O 1
ATOM 1445 N N . GLU A 1 188 ? -17.601 0.221 14.439 1.00 77.19 188 GLU A N 1
ATOM 1446 C CA . GLU A 1 188 ? -18.864 0.963 14.376 1.00 77.19 188 GLU A CA 1
ATOM 1447 C C . GLU A 1 188 ? -19.389 1.311 15.776 1.00 77.19 188 GLU A C 1
ATOM 1449 O O . GLU A 1 188 ? -19.726 2.464 16.041 1.00 77.19 188 GLU A O 1
ATOM 1454 N N . ALA A 1 189 ? -19.374 0.353 16.708 1.00 74.44 189 ALA A N 1
ATOM 1455 C CA . ALA A 1 189 ? -19.755 0.600 18.097 1.00 74.44 189 ALA A CA 1
ATOM 1456 C C . ALA A 1 189 ? -18.823 1.612 18.788 1.00 74.44 189 ALA A C 1
ATOM 1458 O O . ALA A 1 189 ? -19.280 2.445 19.572 1.00 74.44 189 ALA A O 1
ATOM 1459 N N . ALA A 1 190 ? -17.524 1.569 18.478 1.00 76.56 190 ALA A N 1
ATOM 1460 C CA . ALA A 1 190 ? -16.527 2.468 19.043 1.00 76.56 190 ALA A CA 1
ATOM 1461 C C . ALA A 1 190 ? -16.729 3.929 18.617 1.00 76.56 190 ALA A C 1
ATOM 1463 O O . ALA A 1 190 ? -16.383 4.828 19.379 1.00 76.56 190 ALA A O 1
ATOM 1464 N N . ALA A 1 191 ? -17.330 4.180 17.449 1.00 77.81 191 ALA A N 1
ATOM 1465 C CA . ALA A 1 191 ? -17.586 5.535 16.961 1.00 77.81 191 ALA A CA 1
ATOM 1466 C C . ALA A 1 191 ? -18.540 6.342 17.865 1.00 77.81 191 ALA A C 1
ATOM 1468 O O . ALA A 1 191 ? -18.517 7.571 17.830 1.00 77.81 191 ALA A O 1
ATOM 1469 N N . GLY A 1 192 ? -19.371 5.667 18.668 1.00 79.31 192 GLY A N 1
ATOM 1470 C CA . GLY A 1 192 ? -20.291 6.297 19.619 1.00 79.31 192 GLY A CA 1
ATOM 1471 C C . GLY A 1 192 ? -19.763 6.415 21.052 1.00 79.31 192 GLY A C 1
ATOM 1472 O O . GLY A 1 192 ? -20.496 6.897 21.915 1.00 79.31 192 GLY A O 1
ATOM 1473 N N . LEU A 1 193 ? -18.541 5.950 21.332 1.00 84.62 193 LEU A N 1
ATOM 1474 C CA . LEU A 1 193 ? -17.980 5.959 22.683 1.00 84.62 193 LEU A CA 1
ATOM 1475 C C . LEU A 1 193 ? -17.400 7.327 23.049 1.00 84.62 193 LEU A C 1
ATOM 1477 O O . LEU A 1 193 ? -16.810 8.016 22.221 1.00 84.62 193 LEU A O 1
ATOM 1481 N N . THR A 1 194 ? -17.521 7.696 24.323 1.00 88.31 194 THR A N 1
ATOM 1482 C CA . THR A 1 194 ? -16.832 8.865 24.881 1.00 88.31 194 THR A CA 1
ATOM 1483 C C . THR A 1 194 ? -15.363 8.551 25.179 1.00 88.31 194 THR A C 1
ATOM 1485 O O . THR A 1 194 ? -14.996 7.396 25.415 1.00 88.31 194 THR A O 1
ATOM 1488 N N . ASP A 1 195 ? -14.517 9.580 25.260 1.00 85.44 195 ASP A N 1
ATOM 1489 C CA . ASP A 1 195 ? -13.096 9.422 25.612 1.00 85.44 195 ASP A CA 1
ATOM 1490 C C . ASP A 1 195 ? -12.896 8.718 26.966 1.00 85.44 195 ASP A C 1
ATOM 1492 O O . ASP A 1 195 ? -11.960 7.932 27.144 1.00 85.44 195 ASP A O 1
ATOM 1496 N N . GLU A 1 196 ? -13.804 8.936 27.923 1.00 86.00 196 GLU A N 1
ATOM 1497 C CA . GLU A 1 196 ? -13.799 8.237 29.212 1.00 86.00 196 GLU A CA 1
ATOM 1498 C C . GLU A 1 196 ? -14.067 6.737 29.052 1.00 86.00 196 GLU A C 1
ATOM 1500 O O . GLU A 1 196 ? -13.371 5.916 29.657 1.00 86.00 196 GLU A O 1
ATOM 1505 N N . GLN A 1 197 ? -15.037 6.364 28.212 1.00 85.38 197 GLN A N 1
ATOM 1506 C CA . GLN A 1 197 ? -15.348 4.964 27.919 1.00 85.38 197 GLN A CA 1
ATOM 1507 C C . GLN A 1 197 ? -14.182 4.279 27.200 1.00 85.38 197 GLN A C 1
ATOM 1509 O O . GLN A 1 197 ? -13.815 3.164 27.570 1.00 85.38 197 GLN A O 1
ATOM 1514 N N . ILE A 1 198 ? -13.544 4.961 26.243 1.00 84.44 198 ILE A N 1
ATOM 1515 C CA . ILE A 1 198 ? -12.359 4.458 25.532 1.00 84.44 198 ILE A CA 1
ATOM 1516 C C . ILE A 1 198 ? -11.186 4.271 26.501 1.00 84.44 198 ILE A C 1
ATOM 1518 O O . ILE A 1 198 ? -10.530 3.226 26.500 1.00 84.44 198 ILE A O 1
ATOM 1522 N N . THR A 1 199 ? -10.942 5.246 27.378 1.00 87.94 199 THR A N 1
ATOM 1523 C CA . THR A 1 199 ? -9.881 5.173 28.394 1.00 87.94 199 THR A CA 1
ATOM 1524 C C . THR A 1 199 ? -10.134 4.031 29.378 1.00 87.94 199 THR A C 1
ATOM 1526 O O . THR A 1 199 ? -9.214 3.296 29.740 1.00 87.94 199 THR A O 1
ATOM 1529 N N . SER A 1 200 ? -11.388 3.855 29.801 1.00 87.00 200 SER A N 1
ATOM 1530 C CA . SER A 1 200 ? -11.799 2.756 30.675 1.00 87.00 200 SER A CA 1
ATOM 1531 C C . SER A 1 200 ? -11.583 1.392 30.014 1.00 87.00 200 SER A C 1
ATOM 1533 O O . SER A 1 200 ? -10.935 0.526 30.603 1.00 87.00 200 SER A O 1
ATOM 1535 N N . ALA A 1 201 ? -12.028 1.227 28.764 1.00 85.19 201 ALA A N 1
ATOM 1536 C CA . ALA A 1 201 ? -11.847 -0.004 27.998 1.00 85.19 201 ALA A CA 1
ATOM 1537 C C . ALA A 1 201 ? -10.362 -0.322 27.762 1.00 85.19 201 ALA A C 1
ATOM 1539 O O . ALA A 1 201 ? -9.934 -1.454 27.965 1.00 85.19 201 ALA A O 1
ATOM 1540 N N . THR A 1 202 ? -9.553 0.683 27.416 1.00 87.44 202 THR A N 1
ATOM 1541 C CA . THR A 1 202 ? -8.102 0.525 27.220 1.00 87.44 202 THR A CA 1
ATOM 1542 C C . THR A 1 202 ? -7.417 0.066 28.505 1.00 87.44 202 THR A C 1
ATOM 1544 O O . THR A 1 202 ? -6.574 -0.827 28.476 1.00 87.44 202 THR A O 1
ATOM 1547 N N . ARG A 1 203 ? -7.807 0.634 29.655 1.00 89.06 203 ARG A N 1
ATOM 1548 C CA . ARG A 1 203 ? -7.293 0.208 30.962 1.00 89.06 203 ARG A CA 1
ATOM 1549 C C . ARG A 1 203 ? -7.671 -1.241 31.267 1.00 89.06 203 ARG A C 1
ATOM 1551 O O . ARG A 1 203 ? -6.806 -1.990 31.707 1.00 89.06 203 ARG A O 1
ATOM 1558 N N . ALA A 1 204 ? -8.923 -1.628 31.023 1.00 86.62 204 ALA A N 1
ATOM 1559 C CA . ALA A 1 204 ? -9.394 -2.994 31.250 1.00 86.62 204 ALA A CA 1
ATOM 1560 C C . ALA A 1 204 ? -8.661 -4.007 30.356 1.00 86.62 204 ALA A C 1
ATOM 1562 O O . ALA A 1 204 ? -8.205 -5.032 30.843 1.00 86.62 204 ALA A O 1
ATOM 1563 N N . LEU A 1 205 ? -8.454 -3.690 29.074 1.00 85.88 205 LEU A N 1
ATOM 1564 C CA . LEU A 1 205 ? -7.691 -4.533 28.143 1.00 85.88 205 LEU A CA 1
ATOM 1565 C C . LEU A 1 205 ? -6.200 -4.651 28.504 1.00 85.88 205 LEU A C 1
ATOM 1567 O O . LEU A 1 205 ? -5.529 -5.561 28.029 1.00 85.88 205 LEU A O 1
ATOM 1571 N N . GLY A 1 206 ? -5.677 -3.751 29.341 1.00 86.81 206 GLY A N 1
ATOM 1572 C CA . GLY A 1 206 ? -4.329 -3.844 29.900 1.00 86.81 206 GLY A CA 1
ATOM 1573 C C . GLY A 1 206 ? -4.218 -4.738 31.142 1.00 86.81 206 GLY A C 1
ATOM 1574 O O . GLY A 1 206 ? -3.103 -4.986 31.600 1.00 86.81 206 GLY A O 1
ATOM 1575 N N . GLN A 1 207 ? -5.335 -5.203 31.711 1.00 90.56 207 GLN A N 1
ATOM 1576 C CA . GLN A 1 207 ? -5.346 -6.082 32.882 1.00 90.56 207 GLN A CA 1
ATOM 1577 C C . GLN A 1 207 ? -5.293 -7.550 32.449 1.00 90.56 207 GLN A C 1
ATOM 1579 O O . GLN A 1 207 ? -6.126 -8.003 31.666 1.00 90.56 207 GLN A O 1
ATOM 1584 N N . VAL A 1 208 ? -4.333 -8.305 32.990 1.00 87.75 208 VAL A N 1
ATOM 1585 C CA . VAL A 1 208 ? -4.133 -9.727 32.654 1.00 87.75 208 VAL A CA 1
ATOM 1586 C C . VAL A 1 208 ? -5.375 -10.551 32.989 1.00 87.75 208 VAL A C 1
ATOM 1588 O O . VAL A 1 208 ? -5.858 -11.283 32.132 1.00 87.75 208 VAL A O 1
ATOM 1591 N N . ASP A 1 209 ? -5.958 -10.338 34.168 1.00 86.50 209 ASP A N 1
ATOM 1592 C CA . ASP A 1 209 ? -7.150 -11.056 34.636 1.00 86.50 209 ASP A CA 1
ATOM 1593 C C . ASP A 1 209 ? -8.344 -10.889 33.679 1.00 86.50 209 ASP A C 1
ATOM 1595 O O . ASP A 1 209 ? -9.117 -11.818 33.455 1.00 86.50 209 ASP A O 1
ATOM 1599 N N . VAL A 1 210 ? -8.483 -9.706 33.068 1.00 85.25 210 VAL A N 1
ATOM 1600 C CA . VAL A 1 210 ? -9.539 -9.432 32.083 1.00 85.25 210 VAL A CA 1
ATOM 1601 C C . VAL A 1 210 ? -9.274 -10.196 30.791 1.00 85.25 210 VAL A C 1
ATOM 1603 O O . VAL A 1 210 ? -10.197 -10.767 30.217 1.00 85.25 210 VAL A O 1
ATOM 1606 N N . LEU A 1 211 ? -8.023 -10.237 30.331 1.00 85.94 211 LEU A N 1
ATOM 1607 C CA . LEU A 1 211 ? -7.651 -10.985 29.130 1.00 85.94 211 LEU A CA 1
ATOM 1608 C C . LEU A 1 211 ? -7.813 -12.498 29.320 1.00 85.94 211 LEU A C 1
ATOM 1610 O O . LEU A 1 211 ? -8.224 -13.175 28.380 1.00 85.94 211 LEU A O 1
ATOM 1614 N N . GLU A 1 212 ? -7.529 -13.020 30.513 1.00 86.88 212 GLU A N 1
ATOM 1615 C CA . GLU A 1 212 ? -7.794 -14.419 30.868 1.00 86.88 212 GLU A CA 1
ATOM 1616 C C . GLU A 1 212 ? -9.298 -14.702 30.918 1.00 86.88 212 GLU A C 1
ATOM 1618 O O . GLU A 1 212 ? -9.764 -15.665 30.312 1.00 86.88 212 GLU A O 1
ATOM 1623 N N . ALA A 1 213 ? -10.083 -13.819 31.539 1.00 85.75 213 ALA A N 1
ATOM 1624 C CA . ALA A 1 213 ? -11.537 -13.946 31.579 1.00 85.75 213 ALA A CA 1
ATOM 1625 C C . ALA A 1 213 ? -12.176 -13.901 30.177 1.00 85.75 213 ALA A C 1
ATOM 1627 O O . ALA A 1 213 ? -13.154 -14.596 29.926 1.00 85.75 213 ALA A O 1
ATOM 1628 N N . LEU A 1 214 ? -11.615 -13.136 29.233 1.00 84.44 214 LEU A N 1
ATOM 1629 C CA . LEU A 1 214 ? -12.077 -13.112 27.838 1.00 84.44 214 LEU A CA 1
ATOM 1630 C C . LEU A 1 214 ? -11.812 -14.424 27.081 1.00 84.44 214 LEU A C 1
ATOM 1632 O O . LEU A 1 214 ? -12.444 -14.662 26.053 1.00 84.44 214 LEU A O 1
ATOM 1636 N N . GLN A 1 215 ? -10.893 -15.265 27.560 1.00 87.44 215 GLN A N 1
ATOM 1637 C CA . GLN A 1 215 ? -10.653 -16.600 27.000 1.00 87.44 215 GLN A CA 1
ATOM 1638 C C . GLN A 1 215 ? -11.592 -17.659 27.592 1.00 87.44 215 GLN A C 1
ATOM 1640 O O . GLN A 1 215 ? -11.712 -18.748 27.030 1.00 87.44 215 GLN A O 1
ATOM 1645 N N . ASP A 1 216 ? -12.269 -17.350 28.700 1.00 92.31 216 ASP A N 1
ATOM 1646 C CA . ASP A 1 216 ? -13.253 -18.234 29.309 1.00 92.31 216 ASP A CA 1
ATOM 1647 C C . ASP A 1 216 ? -14.583 -18.176 28.532 1.00 92.31 216 ASP A C 1
ATOM 1649 O O . ASP A 1 216 ? -15.215 -17.123 28.369 1.00 92.31 216 ASP A O 1
ATOM 1653 N N . GLU A 1 217 ? -15.021 -19.331 28.025 1.00 88.25 217 GLU A N 1
ATOM 1654 C CA . GLU A 1 217 ? -16.252 -19.425 27.231 1.00 88.25 217 GLU A CA 1
ATOM 1655 C C . GLU A 1 217 ? -17.500 -19.140 28.081 1.00 88.25 217 GLU A C 1
ATOM 1657 O O . GLU A 1 217 ? -18.465 -18.559 27.582 1.00 88.25 217 GLU A O 1
ATOM 1662 N N . GLY A 1 218 ? -17.479 -19.484 29.372 1.00 90.75 218 GLY A N 1
ATOM 1663 C CA . GLY A 1 218 ? -18.568 -19.197 30.302 1.00 90.75 218 GLY A CA 1
ATOM 1664 C C . GLY A 1 218 ? -18.727 -17.696 30.534 1.00 90.75 218 GLY A C 1
ATOM 1665 O O . GLY A 1 218 ? -19.833 -17.165 30.414 1.00 90.75 218 GLY A O 1
ATOM 1666 N N . VAL A 1 219 ? -17.621 -16.989 30.779 1.00 85.88 219 VAL A N 1
ATOM 1667 C CA . VAL A 1 219 ? -17.610 -15.522 30.910 1.00 85.88 219 VAL A CA 1
ATOM 1668 C C . VAL A 1 219 ? -18.096 -14.860 29.620 1.00 85.88 219 VAL A C 1
ATOM 1670 O O . VAL A 1 219 ? -18.954 -13.974 29.658 1.00 85.88 219 VAL A O 1
ATOM 1673 N N . SER A 1 220 ? -17.616 -15.326 28.466 1.00 82.75 220 SER A N 1
ATOM 1674 C CA . SER A 1 220 ? -18.035 -14.812 27.159 1.00 82.75 220 SER A CA 1
ATOM 1675 C C . SER A 1 220 ? -19.524 -15.039 26.882 1.00 82.75 220 SER A C 1
ATOM 1677 O O . SER A 1 220 ? -20.201 -14.160 26.342 1.00 82.75 220 SER A O 1
ATOM 1679 N N . GLN A 1 221 ? -20.067 -16.195 27.267 1.00 86.88 221 GLN A N 1
ATOM 1680 C CA . GLN A 1 221 ? -21.489 -16.501 27.130 1.00 86.88 221 GLN A CA 1
ATOM 1681 C C . GLN A 1 221 ? -22.352 -15.606 28.028 1.00 86.88 221 GLN A C 1
ATOM 1683 O O . GLN A 1 221 ? -23.357 -15.068 27.559 1.00 86.88 221 GLN A O 1
ATOM 1688 N N . ILE A 1 222 ? -21.949 -15.401 29.286 1.00 86.19 222 ILE A N 1
ATOM 1689 C CA . ILE A 1 222 ? -22.634 -14.491 30.217 1.00 86.19 222 ILE A CA 1
ATOM 1690 C C . ILE A 1 222 ? -22.618 -13.064 29.662 1.00 86.19 222 ILE A C 1
ATOM 1692 O O . ILE A 1 222 ? -23.649 -12.395 29.657 1.00 86.19 222 ILE A O 1
ATOM 1696 N N . ALA A 1 223 ? -21.482 -12.606 29.129 1.00 83.12 223 ALA A N 1
ATOM 1697 C CA . ALA A 1 223 ? -21.378 -11.286 28.514 1.00 83.12 223 ALA A CA 1
ATOM 1698 C C . ALA A 1 223 ? -22.351 -11.119 27.331 1.00 83.12 223 ALA A C 1
ATOM 1700 O O . ALA A 1 223 ? -23.042 -10.101 27.249 1.00 83.12 223 ALA A O 1
ATOM 1701 N N . ARG A 1 224 ? -22.474 -12.129 26.454 1.00 84.31 224 ARG A N 1
ATOM 1702 C CA . ARG A 1 224 ? -23.451 -12.125 25.347 1.00 84.31 224 ARG A CA 1
ATOM 1703 C C . ARG A 1 224 ? -24.894 -12.073 25.860 1.00 84.31 224 ARG A C 1
ATOM 1705 O O . ARG A 1 224 ? -25.668 -11.253 25.381 1.00 84.31 224 ARG A O 1
ATOM 1712 N N . GLN A 1 225 ? -25.238 -12.872 26.871 1.00 86.25 225 GLN A N 1
ATOM 1713 C CA . GLN A 1 225 ? -26.572 -12.847 27.487 1.00 86.25 225 GLN A CA 1
ATOM 1714 C C . GLN A 1 225 ? -26.887 -11.488 28.119 1.00 86.25 225 GLN A C 1
ATOM 1716 O O . GLN A 1 225 ? -27.988 -10.969 27.960 1.00 86.25 225 GLN A O 1
ATOM 1721 N N . CYS A 1 226 ? -25.913 -10.871 28.790 1.00 84.88 226 CYS A N 1
ATOM 1722 C CA . CYS A 1 226 ? -26.064 -9.532 29.349 1.00 84.88 226 CYS A CA 1
ATOM 1723 C C . CYS A 1 226 ? -26.354 -8.483 28.269 1.00 84.88 226 CYS A C 1
ATOM 1725 O O . CYS A 1 226 ? -27.124 -7.560 28.524 1.00 84.88 226 CYS A O 1
ATOM 1727 N N . LEU A 1 227 ? -25.784 -8.609 27.065 1.00 81.00 227 LEU A N 1
ATOM 1728 C CA . LEU A 1 227 ? -26.053 -7.684 25.958 1.00 81.00 227 LEU A CA 1
ATOM 1729 C C . LEU A 1 227 ? -27.495 -7.776 25.440 1.00 81.00 227 LEU A C 1
ATOM 1731 O O . LEU A 1 227 ? -28.044 -6.753 25.031 1.00 81.00 227 LEU A O 1
ATOM 1735 N N . GLU A 1 228 ? -28.124 -8.949 25.522 1.00 86.44 228 GLU A N 1
ATOM 1736 C CA . GLU A 1 228 ? -29.532 -9.155 25.148 1.00 86.44 228 GLU A CA 1
ATOM 1737 C C . GLU A 1 228 ? -30.521 -8.555 26.163 1.00 86.44 228 GLU A C 1
ATOM 1739 O O . GLU A 1 228 ? -31.698 -8.359 25.854 1.00 86.44 228 GLU A O 1
ATOM 1744 N N . LEU A 1 229 ? -30.058 -8.220 27.373 1.00 88.38 229 LEU A N 1
ATOM 1745 C CA . LEU A 1 229 ? -30.894 -7.602 28.398 1.00 88.38 229 LEU A CA 1
ATOM 1746 C C . LEU A 1 229 ? -31.210 -6.135 28.085 1.00 88.38 229 LEU A C 1
ATOM 1748 O O . LEU A 1 229 ? -30.413 -5.390 27.509 1.00 88.38 229 LEU A O 1
ATOM 1752 N N . LEU A 1 230 ? -32.365 -5.688 28.582 1.00 89.12 230 LEU A N 1
ATOM 1753 C CA . LEU A 1 230 ? -32.755 -4.279 28.596 1.00 89.12 230 LEU A CA 1
ATOM 1754 C C . LEU A 1 230 ? -31.731 -3.429 29.380 1.00 89.12 230 LEU A C 1
ATOM 1756 O O . LEU A 1 230 ? -31.154 -3.919 30.354 1.00 89.12 230 LEU A O 1
ATOM 1760 N N . PRO A 1 231 ? -31.542 -2.137 29.038 1.00 85.06 231 PRO A N 1
ATOM 1761 C CA . PRO A 1 231 ? -30.572 -1.265 29.709 1.00 85.06 231 PRO A CA 1
ATOM 1762 C C . PRO A 1 231 ? -30.703 -1.236 31.240 1.00 85.06 231 PRO A C 1
ATOM 1764 O O . PRO A 1 231 ? -29.714 -1.424 31.941 1.00 85.06 231 PRO A O 1
ATOM 1767 N N . SER A 1 232 ? -31.928 -1.104 31.757 1.00 87.00 232 SER A N 1
ATOM 1768 C CA . SER A 1 232 ? -32.206 -1.105 33.201 1.00 87.00 232 SER A CA 1
ATOM 1769 C C . SER A 1 232 ? -31.854 -2.436 33.873 1.00 87.00 232 SER A C 1
ATOM 1771 O O . SER A 1 232 ? -31.406 -2.471 35.016 1.00 87.00 232 SER A O 1
ATOM 1773 N N . SER A 1 233 ? -32.035 -3.550 33.161 1.00 87.69 233 SER A N 1
ATOM 1774 C CA . SER A 1 233 ? -31.668 -4.881 33.644 1.00 87.69 233 SER A CA 1
ATOM 1775 C C . SER A 1 233 ? -30.151 -5.066 33.669 1.00 87.69 233 SER A C 1
ATOM 1777 O O . SER A 1 233 ? -29.635 -5.669 34.606 1.00 87.69 233 SER A O 1
ATOM 1779 N N . ARG A 1 234 ? -29.419 -4.497 32.702 1.00 86.69 234 ARG A N 1
ATOM 1780 C CA . ARG A 1 234 ? -27.947 -4.493 32.709 1.00 86.69 234 ARG A CA 1
ATOM 1781 C C . ARG A 1 234 ? -27.386 -3.712 33.894 1.00 86.69 234 ARG A C 1
ATOM 1783 O O . ARG A 1 234 ? -26.480 -4.200 34.562 1.00 86.69 234 ARG A O 1
ATOM 1790 N N . GLU A 1 235 ? -27.949 -2.545 34.199 1.00 84.50 235 GLU A N 1
ATOM 1791 C CA . GLU A 1 235 ? -27.557 -1.761 35.380 1.00 84.50 235 GLU A CA 1
ATOM 1792 C C . GLU A 1 235 ? -27.797 -2.523 36.689 1.00 84.50 235 GLU A C 1
ATOM 1794 O O . GLU A 1 235 ? -26.935 -2.532 37.571 1.00 84.50 235 GLU A O 1
ATOM 1799 N N . ALA A 1 236 ? -28.934 -3.217 36.803 1.00 87.69 236 ALA A N 1
ATOM 1800 C CA . ALA A 1 236 ? -29.224 -4.054 37.963 1.00 87.69 236 ALA A CA 1
ATOM 1801 C C . ALA A 1 236 ? -28.200 -5.193 38.115 1.00 87.69 236 ALA A C 1
ATOM 1803 O O . ALA A 1 236 ? -27.671 -5.393 39.209 1.00 87.69 236 ALA A O 1
ATOM 1804 N N . VAL A 1 237 ? -27.862 -5.886 37.021 1.00 88.19 237 VAL A N 1
ATOM 1805 C CA . VAL A 1 237 ? -26.836 -6.944 37.011 1.00 88.19 237 VAL A CA 1
ATOM 1806 C C . VAL A 1 237 ? -25.466 -6.393 37.419 1.00 88.19 237 VAL A C 1
ATOM 1808 O O . VAL A 1 237 ? -24.809 -6.980 38.275 1.00 88.19 237 VAL A O 1
ATOM 1811 N N . LEU A 1 238 ? -25.053 -5.237 36.891 1.00 84.75 238 LEU A N 1
ATOM 1812 C CA . LEU A 1 238 ? -23.793 -4.587 37.274 1.00 84.75 238 LEU A CA 1
ATOM 1813 C C . LEU A 1 238 ? -23.756 -4.228 38.765 1.00 84.75 238 LEU A C 1
ATOM 1815 O O . LEU A 1 238 ? -22.751 -4.456 39.440 1.00 84.75 238 LEU A O 1
ATOM 1819 N N . SER A 1 239 ? -24.863 -3.711 39.300 1.00 88.75 239 SER A N 1
ATOM 1820 C CA . SER A 1 239 ? -24.992 -3.414 40.729 1.00 88.75 239 SER A CA 1
ATOM 1821 C C . SER A 1 239 ? -24.868 -4.680 41.585 1.00 88.75 239 SER A C 1
ATOM 1823 O O . SER A 1 239 ? -24.148 -4.677 42.587 1.00 88.75 239 SER A O 1
ATOM 1825 N N . MET A 1 240 ? -25.503 -5.781 41.165 1.00 89.50 240 MET A N 1
ATOM 1826 C CA . MET A 1 240 ? -25.409 -7.080 41.839 1.00 89.50 240 MET A CA 1
ATOM 1827 C C . MET A 1 240 ? -23.984 -7.639 41.815 1.00 89.50 240 MET A C 1
ATOM 1829 O O . MET A 1 240 ? -23.498 -8.064 42.860 1.00 89.50 240 MET A O 1
ATOM 1833 N N . ILE A 1 241 ? -23.288 -7.579 40.675 1.00 86.31 241 ILE A N 1
ATOM 1834 C CA . ILE A 1 241 ? -21.876 -7.985 40.561 1.00 86.31 241 ILE A CA 1
ATOM 1835 C C . ILE A 1 241 ? -21.014 -7.174 41.537 1.00 86.31 241 ILE A C 1
ATOM 1837 O O . ILE A 1 241 ? -20.224 -7.737 42.295 1.00 86.31 241 ILE A O 1
ATOM 1841 N N . GLY A 1 242 ? -21.218 -5.854 41.594 1.00 83.44 242 GLY A N 1
ATOM 1842 C CA . GLY A 1 242 ? -20.506 -4.987 42.533 1.00 83.44 242 GLY A CA 1
ATOM 1843 C C . GLY A 1 242 ? -20.807 -5.296 44.005 1.00 83.44 242 GLY A C 1
ATOM 1844 O O . GLY A 1 242 ? -19.926 -5.173 44.855 1.00 83.44 242 GLY A O 1
ATOM 1845 N N . GLN A 1 243 ? -22.037 -5.701 44.337 1.00 88.31 243 GLN A N 1
ATOM 1846 C CA . GLN A 1 243 ? -22.392 -6.155 45.686 1.00 88.31 243 GLN A CA 1
ATOM 1847 C C . GLN A 1 243 ? -21.744 -7.500 46.028 1.00 88.31 243 GLN A C 1
ATOM 1849 O O . GLN A 1 243 ? -21.237 -7.649 47.140 1.00 88.31 243 GLN A O 1
ATOM 1854 N N . LEU A 1 244 ? -21.726 -8.441 45.083 1.00 85.88 244 LEU A N 1
ATOM 1855 C CA . LEU A 1 244 ? -21.117 -9.758 45.257 1.00 85.88 244 LEU A CA 1
ATOM 1856 C C . LEU A 1 244 ? -19.616 -9.632 45.542 1.00 85.88 244 LEU A C 1
ATOM 1858 O O . LEU A 1 244 ? -19.142 -10.151 46.549 1.00 85.88 244 LEU A O 1
ATOM 1862 N N . GLY A 1 245 ? -18.903 -8.829 44.746 1.00 81.81 245 GLY A N 1
ATOM 1863 C CA . GLY A 1 245 ? -17.470 -8.599 44.944 1.00 81.81 245 GLY A CA 1
ATOM 1864 C C . GLY A 1 245 ? -17.144 -7.974 46.306 1.00 81.81 245 GLY A C 1
ATOM 1865 O O . GLY A 1 245 ? -16.166 -8.351 46.947 1.00 81.81 245 GLY A O 1
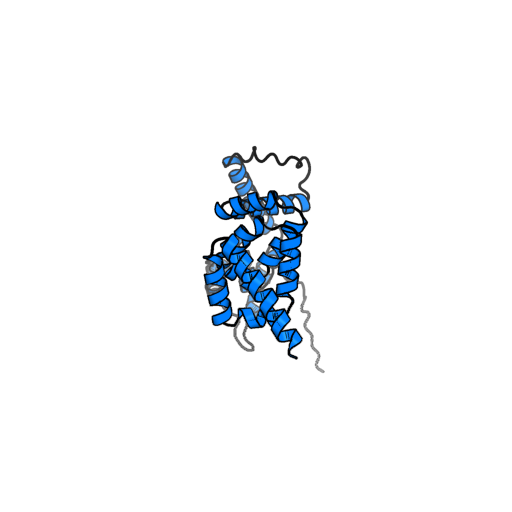ATOM 1866 N N . ARG A 1 246 ? -17.996 -7.069 46.816 1.00 85.06 246 ARG A N 1
ATOM 1867 C CA . ARG A 1 246 ? -17.843 -6.514 48.177 1.00 85.06 246 ARG A CA 1
ATOM 1868 C C . ARG A 1 246 ? -18.055 -7.562 49.273 1.00 85.06 246 ARG A C 1
ATOM 1870 O O . ARG A 1 246 ? -17.384 -7.501 50.299 1.00 85.06 246 ARG A O 1
ATOM 1877 N N . LEU A 1 247 ? -18.986 -8.497 49.078 1.00 84.38 247 LEU A N 1
ATOM 1878 C CA . LEU A 1 247 ? -19.251 -9.581 50.030 1.00 84.38 247 LEU A CA 1
ATOM 1879 C C . LEU A 1 247 ? -18.130 -10.623 50.050 1.00 84.38 247 LEU A C 1
ATOM 1881 O O . LEU A 1 247 ? -17.828 -11.161 51.112 1.00 84.38 247 LEU A O 1
ATOM 1885 N N . GLU A 1 248 ? -17.522 -10.904 48.901 1.00 78.94 248 GLU A N 1
ATOM 1886 C CA . GLU A 1 248 ? -16.388 -11.823 48.785 1.00 78.94 248 GLU A CA 1
ATOM 1887 C C . GLU A 1 248 ? -15.113 -11.213 49.379 1.00 78.94 248 GLU A C 1
ATOM 1889 O O . GLU A 1 248 ? -14.446 -11.863 50.180 1.00 78.94 248 GLU A O 1
ATOM 1894 N N . ALA A 1 249 ? -14.838 -9.934 49.106 1.00 76.44 249 ALA A N 1
ATOM 1895 C CA . ALA A 1 249 ? -13.704 -9.218 49.694 1.00 76.44 249 ALA A CA 1
ATOM 1896 C C . ALA A 1 249 ? -13.829 -9.014 51.217 1.00 76.44 249 ALA A C 1
ATOM 1898 O O . ALA A 1 249 ? -12.822 -8.941 51.910 1.00 76.44 249 ALA A O 1
ATOM 1899 N N . GLY A 1 250 ? -15.053 -8.925 51.753 1.00 70.31 250 GLY A N 1
ATOM 1900 C CA . GLY A 1 250 ? -15.305 -8.812 53.196 1.00 70.31 250 GLY A CA 1
ATOM 1901 C C . GLY A 1 250 ? -15.284 -10.141 53.965 1.00 70.31 250 GLY A C 1
ATOM 1902 O O . GLY A 1 250 ? -15.423 -10.128 55.187 1.00 70.31 250 GLY A O 1
ATOM 1903 N N . LYS A 1 251 ? -15.159 -11.279 53.270 1.00 57.84 251 LYS A N 1
ATOM 1904 C CA . LYS A 1 251 ? -15.049 -12.627 53.860 1.00 57.84 251 LYS A CA 1
ATOM 1905 C C . LYS A 1 251 ? -13.621 -13.193 53.834 1.00 57.84 251 LYS A C 1
ATOM 1907 O O . LYS A 1 251 ? -13.430 -14.290 54.360 1.00 57.84 251 LYS A O 1
ATOM 1912 N N . ALA A 1 252 ? -12.676 -12.486 53.214 1.00 47.81 252 ALA A N 1
ATOM 1913 C CA . ALA A 1 252 ? -11.261 -12.849 53.121 1.00 47.81 252 ALA A CA 1
ATOM 1914 C C . ALA A 1 252 ? -10.444 -12.301 54.301 1.00 47.81 252 ALA A C 1
ATOM 1916 O O . ALA A 1 252 ? -10.766 -11.190 54.781 1.00 47.81 252 ALA A O 1
#